Protein AF-A0A1T4PCQ1-F1 (afdb_monomer_lite)

Secondary structure (DSSP, 8-state):
----EEEEEEETTEEEEEESS---HHHHHHHS-TT------------SBPPHHHHHHHHHHHHHHHHHH-S-HHHHHHHHHHHHHHHHS----TTT-BHHHHHHHHHHHHHHHHHTT---------HHHHHHHHHHHHHTTB-TTT--BS-EEEEE-----SSTTPPP--TT-EEEEE-HHHHHHHHHH-HHHHHHHHT---B---HHHHHHTTSS-HHHHHHHHTT-

Foldseek 3Di:
DDWDFDFDDDDPPDTDTDTPDDDDVVVVCVVDPPPDDDDDDDDDDQPAAADPLLVVLLLLLLVLVCVQVVHDSVVSVVVLQVVCCVVPVDGDDNVPDHNVSSLVSSLSSLVVCLVVVRDHDPDPQDPSNQVSNQLSCLVQLAASQPRDHPWDKDKDDPFPDDDPPALTDCQPIFIGTHHPVVSVVCVVVPVVRSCVVRVHDTHHDHPVSCCVSVVDHPVNVVVVVVVD

InterPro domains:
  IPR041242 Putative HNHc nuclease [PF16784] (33-208)

Sequence (228 aa):
MKVIGKLKSISGDELKIQLDEEINLNFIKLIGEHGDDIEVEVRVKDPRAITYSQVKLGYALLMDISLFTGYDKEEIKRLMKFMYLKDTAEEFAFSKASKVEGTRFLNYLIDFCFSFDVPMKKHNILPENMNRQLFNCLKYRVCAVCGRKGADIHHQENLVGLNSRKIFDHRASKFIALCREHHNEFHYIGLKTAENKYKLKAISLDEHTLQRLHIMTKKQMEKIDRRF

Structure (mmCIF, N/CA/C/O backbone):
data_AF-A0A1T4PCQ1-F1
#
_entry.id   AF-A0A1T4PCQ1-F1
#
loop_
_atom_site.group_PDB
_atom_site.id
_atom_site.type_symbol
_atom_site.label_atom_id
_atom_site.label_alt_id
_atom_site.label_comp_id
_atom_site.label_asym_id
_atom_site.label_entity_id
_atom_site.label_seq_id
_atom_site.pdbx_PDB_ins_code
_atom_site.Cartn_x
_atom_site.Cartn_y
_atom_site.Cartn_z
_atom_site.occupancy
_atom_site.B_iso_or_equiv
_atom_site.auth_seq_id
_atom_site.auth_comp_id
_atom_site.auth_asym_id
_atom_site.auth_atom_id
_atom_site.pdbx_PDB_model_num
ATOM 1 N N . MET A 1 1 ? -25.794 -3.844 22.826 1.00 73.88 1 MET A N 1
ATOM 2 C CA . MET A 1 1 ? -25.174 -2.943 23.829 1.00 73.88 1 MET A CA 1
ATOM 3 C C . MET A 1 1 ? -23.744 -2.649 23.393 1.00 73.88 1 MET A C 1
ATOM 5 O O . MET A 1 1 ? -23.086 -3.574 22.942 1.00 73.88 1 MET A O 1
ATOM 9 N N . LYS A 1 2 ? -23.260 -1.403 23.492 1.00 80.38 2 LYS A N 1
ATOM 10 C CA . LYS A 1 2 ? -21.849 -1.074 23.226 1.00 80.38 2 LYS A CA 1
ATOM 11 C C . LYS A 1 2 ? -21.149 -0.802 24.549 1.00 80.38 2 LYS A C 1
ATOM 13 O O . LYS A 1 2 ? -21.524 0.139 25.235 1.00 80.38 2 LYS A O 1
ATOM 18 N N . VAL A 1 3 ? -20.135 -1.598 24.862 1.00 85.88 3 VAL A N 1
ATOM 19 C CA . VAL A 1 3 ? -19.273 -1.404 26.034 1.00 85.88 3 VAL A CA 1
ATOM 20 C C . VAL A 1 3 ? -17.874 -1.003 25.583 1.00 85.88 3 VAL A C 1
ATOM 22 O O . VAL A 1 3 ? -17.419 -1.390 24.504 1.00 85.88 3 VAL A O 1
ATOM 25 N N . ILE A 1 4 ? -17.206 -0.175 26.379 1.00 88.12 4 ILE A N 1
ATOM 26 C CA . ILE A 1 4 ? -15.833 0.274 26.136 1.00 88.12 4 ILE A CA 1
ATOM 27 C C . ILE A 1 4 ? -15.013 -0.091 27.371 1.00 88.12 4 ILE A C 1
ATOM 29 O O . ILE A 1 4 ? -15.527 -0.102 28.488 1.00 88.12 4 ILE A O 1
ATOM 33 N N . GLY A 1 5 ? -13.754 -0.458 27.160 1.00 91.19 5 GLY A N 1
ATOM 34 C CA . GLY A 1 5 ? -12.844 -0.806 28.234 1.00 91.19 5 GLY A CA 1
ATOM 35 C C . GLY A 1 5 ? -11.398 -0.855 27.771 1.00 91.19 5 GLY A C 1
ATOM 36 O O . GLY A 1 5 ? -11.084 -0.728 26.583 1.00 91.19 5 GLY A O 1
ATOM 37 N N . LYS A 1 6 ? -10.506 -1.070 28.733 1.00 91.81 6 LYS A N 1
ATOM 38 C CA . LYS A 1 6 ? -9.067 -1.219 28.531 1.00 91.81 6 LYS A CA 1
ATOM 39 C C . LYS A 1 6 ? -8.677 -2.687 28.609 1.00 91.81 6 LYS A C 1
ATOM 41 O O . LYS A 1 6 ? -8.968 -3.365 29.594 1.00 91.81 6 LYS A O 1
ATOM 46 N N . LEU A 1 7 ? -7.953 -3.155 27.599 1.00 91.94 7 LEU A N 1
ATOM 47 C CA . LEU A 1 7 ? -7.322 -4.469 27.624 1.00 91.94 7 LEU A CA 1
ATOM 48 C C . LEU A 1 7 ? -6.267 -4.520 28.741 1.00 91.94 7 LEU A C 1
ATOM 50 O O . LEU A 1 7 ? -5.415 -3.635 28.827 1.00 91.94 7 LEU A O 1
ATOM 54 N N . LYS A 1 8 ? -6.336 -5.536 29.605 1.00 94.62 8 LYS A N 1
ATOM 55 C CA . LYS A 1 8 ? -5.411 -5.730 30.733 1.00 94.62 8 LYS A CA 1
ATOM 56 C C . LYS A 1 8 ? -4.390 -6.818 30.480 1.00 94.62 8 LYS A C 1
ATOM 58 O O . LYS A 1 8 ? -3.223 -6.633 30.805 1.00 94.62 8 LYS A O 1
ATOM 63 N N . SER A 1 9 ? -4.829 -7.929 29.908 1.00 93.12 9 SER A N 1
ATOM 64 C CA . SER A 1 9 ? -3.961 -9.048 29.571 1.00 93.12 9 SER A CA 1
ATOM 65 C C . SER A 1 9 ? -4.557 -9.855 28.427 1.00 93.12 9 SER A C 1
ATOM 67 O O . SER A 1 9 ? -5.776 -9.887 28.245 1.00 93.12 9 SER A O 1
ATOM 69 N N . ILE A 1 10 ? -3.666 -10.508 27.688 1.00 93.50 10 ILE A N 1
ATOM 70 C CA . ILE A 1 10 ? -3.977 -11.546 26.708 1.00 93.50 10 ILE A CA 1
ATOM 71 C C . ILE A 1 10 ? -3.252 -12.802 27.189 1.00 93.50 10 ILE A C 1
ATOM 73 O O . ILE A 1 10 ? -2.056 -12.725 27.481 1.00 93.50 10 ILE A O 1
ATOM 77 N N . SER A 1 11 ? -3.958 -13.922 27.295 1.00 92.94 11 SER A N 1
ATOM 78 C CA . SER A 1 11 ? -3.379 -15.218 27.657 1.00 92.94 11 SER A CA 1
ATOM 79 C C . SER A 1 11 ? -3.942 -16.282 26.727 1.00 92.94 11 SER A C 1
ATOM 81 O O . SER A 1 11 ? -5.081 -16.697 26.893 1.00 92.94 11 SER A O 1
ATOM 83 N N . GLY A 1 12 ? -3.162 -16.693 25.725 1.00 91.50 12 GLY A N 1
ATOM 84 C CA . GLY A 1 12 ? -3.655 -17.599 24.686 1.00 91.50 12 GLY A CA 1
ATOM 85 C C . GLY A 1 12 ? -4.814 -16.975 23.904 1.00 91.50 12 GLY A C 1
ATOM 86 O O . GLY A 1 12 ? -4.643 -15.933 23.270 1.00 91.50 12 GLY A O 1
ATOM 87 N N . ASP A 1 13 ? -5.969 -17.624 23.963 1.00 90.12 13 ASP A N 1
ATOM 88 C CA . ASP A 1 13 ? -7.251 -17.233 23.374 1.00 90.12 13 ASP A CA 1
ATOM 89 C C . ASP A 1 13 ? -8.149 -16.413 24.323 1.00 90.12 13 ASP A C 1
ATOM 91 O O . ASP A 1 13 ? -9.215 -15.952 23.919 1.00 90.12 13 ASP A O 1
ATOM 95 N N . GLU A 1 14 ? -7.701 -16.139 25.552 1.00 91.06 14 GLU A N 1
ATOM 96 C CA . GLU A 1 14 ? -8.457 -15.358 26.531 1.00 91.06 14 GLU A CA 1
ATOM 97 C C . GLU A 1 14 ? -8.048 -13.874 26.563 1.00 91.06 14 GLU A C 1
ATOM 99 O O . GLU A 1 14 ? -6.866 -13.508 26.650 1.00 91.06 14 GLU A O 1
ATOM 104 N N . LEU A 1 15 ? -9.054 -12.990 26.573 1.00 90.88 15 LEU A N 1
ATOM 105 C CA . LEU A 1 15 ? -8.904 -11.539 26.716 1.00 90.88 15 LEU A CA 1
ATOM 106 C C . LEU A 1 15 ? -9.487 -11.067 28.051 1.00 90.88 15 LEU A C 1
ATOM 108 O O . LEU A 1 15 ? -10.679 -11.223 28.306 1.00 90.88 15 LEU A O 1
ATOM 112 N N . LYS A 1 16 ? -8.682 -10.383 28.874 1.00 92.81 16 LYS A N 1
ATOM 113 C CA . LYS A 1 16 ? -9.178 -9.707 30.084 1.00 92.81 16 LYS A CA 1
ATOM 114 C C . LYS A 1 16 ? -9.358 -8.216 29.820 1.00 92.81 16 LYS A C 1
ATOM 116 O O . LYS A 1 16 ? -8.374 -7.485 29.684 1.00 92.81 16 LYS A O 1
ATOM 121 N N . ILE A 1 17 ? -10.605 -7.752 29.776 1.00 92.75 17 ILE A N 1
ATOM 122 C CA . ILE A 1 17 ? -10.958 -6.346 29.533 1.00 92.75 17 ILE A CA 1
ATOM 123 C C . ILE A 1 17 ? -11.504 -5.741 30.827 1.00 92.75 17 ILE A C 1
ATOM 125 O O . ILE A 1 17 ? -12.464 -6.246 31.399 1.00 92.75 17 ILE A O 1
ATOM 129 N N . GLN A 1 18 ? -10.900 -4.645 31.290 1.00 92.75 18 GLN A N 1
ATOM 130 C CA . GLN A 1 18 ? -11.499 -3.814 32.333 1.00 92.75 18 GLN A CA 1
ATOM 131 C C . GLN A 1 18 ? -12.416 -2.799 31.663 1.00 92.75 18 GLN A C 1
ATOM 133 O O . GLN A 1 18 ? -11.929 -1.924 30.949 1.00 92.75 18 GLN A O 1
ATOM 138 N N . LEU A 1 19 ? -13.718 -2.930 31.882 1.00 91.44 19 LEU A N 1
ATOM 139 C CA . LEU A 1 19 ? -14.713 -2.014 31.337 1.00 91.44 19 LEU A CA 1
ATOM 140 C C . LEU A 1 19 ? -14.621 -0.645 32.012 1.00 91.44 19 LEU A C 1
ATOM 142 O O . LEU A 1 19 ? -14.246 -0.551 33.182 1.00 91.44 19 LEU A O 1
ATOM 146 N N . ASP A 1 20 ? -14.942 0.399 31.253 1.00 89.19 20 ASP A N 1
ATOM 147 C CA . ASP A 1 20 ? -14.978 1.774 31.755 1.00 89.19 20 ASP A CA 1
ATOM 148 C C . ASP A 1 20 ? -16.196 2.000 32.675 1.00 89.19 20 ASP A C 1
ATOM 150 O O . ASP A 1 20 ? -16.146 2.847 33.563 1.00 89.19 20 ASP A O 1
ATOM 154 N N . GLU A 1 21 ? -17.259 1.207 32.492 1.00 87.25 21 GLU A N 1
ATOM 155 C CA . GLU A 1 21 ? -18.501 1.227 33.271 1.00 87.25 21 GLU A CA 1
ATOM 156 C C . GLU A 1 21 ? -18.959 -0.208 33.592 1.00 87.25 21 GLU A C 1
ATOM 158 O O . GLU A 1 21 ? -18.655 -1.150 32.852 1.00 87.25 21 GLU A O 1
ATOM 163 N N . GLU A 1 22 ? -19.694 -0.387 34.693 1.00 83.19 22 GLU A N 1
ATOM 164 C CA . GLU A 1 22 ? -20.282 -1.683 35.051 1.00 83.19 22 GLU A CA 1
ATOM 165 C C . GLU A 1 22 ? -21.376 -2.095 34.055 1.00 83.19 22 GLU A C 1
ATOM 167 O O . GLU A 1 22 ? -22.207 -1.287 33.636 1.00 83.19 22 GLU A O 1
ATOM 172 N N . ILE A 1 23 ? -21.406 -3.379 33.680 1.00 78.31 23 ILE A N 1
ATOM 173 C CA . ILE A 1 23 ? -22.455 -3.900 32.798 1.00 78.31 23 ILE A CA 1
ATOM 174 C C . ILE A 1 23 ? -23.757 -4.071 33.575 1.00 78.31 23 ILE A C 1
ATOM 176 O O . ILE A 1 23 ? -23.795 -4.694 34.635 1.00 78.31 23 ILE A O 1
ATOM 180 N N . ASN A 1 24 ? -24.859 -3.633 32.969 1.00 76.62 24 ASN A N 1
ATOM 181 C CA . ASN A 1 24 ? -26.190 -3.992 33.432 1.00 76.62 24 ASN A CA 1
ATOM 182 C C . ASN A 1 24 ? -26.469 -5.491 33.202 1.00 76.62 24 ASN A C 1
ATOM 184 O O . ASN A 1 24 ? -26.842 -5.919 32.107 1.00 76.62 24 ASN A O 1
ATOM 188 N N . LEU A 1 25 ? -26.327 -6.284 34.265 1.00 72.12 25 LEU A N 1
ATOM 189 C CA . LEU A 1 25 ? -26.541 -7.735 34.261 1.00 72.12 25 LEU A CA 1
ATOM 190 C C . LEU A 1 25 ? -27.975 -8.144 33.891 1.00 72.12 25 LEU A C 1
ATOM 192 O O . LEU A 1 25 ? -28.175 -9.251 33.395 1.00 72.12 25 LEU A O 1
ATOM 196 N N . ASN A 1 26 ? -28.968 -7.271 34.085 1.00 73.19 26 ASN A N 1
ATOM 197 C CA . ASN A 1 26 ? -30.348 -7.574 33.702 1.00 73.19 26 ASN A CA 1
ATOM 198 C C . ASN A 1 26 ? -30.504 -7.650 32.182 1.00 73.19 26 ASN A C 1
ATOM 200 O O . ASN A 1 26 ? -31.307 -8.442 31.705 1.00 73.19 26 ASN A O 1
ATOM 204 N N . PHE A 1 27 ? -29.718 -6.875 31.424 1.00 70.00 27 PHE A N 1
ATOM 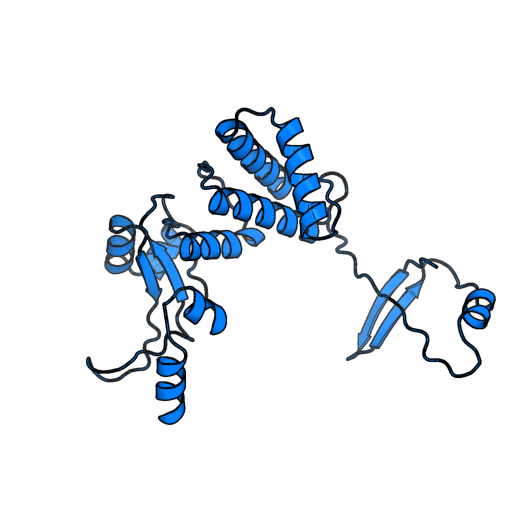205 C CA . PHE A 1 27 ? -29.729 -6.954 29.965 1.00 70.00 27 PHE A CA 1
ATOM 206 C C . PHE A 1 27 ? -29.141 -8.282 29.487 1.00 70.00 27 PHE A C 1
ATOM 208 O O . PHE A 1 27 ? -29.748 -8.920 28.645 1.00 70.00 27 PHE A O 1
ATOM 215 N N . ILE A 1 28 ? -28.028 -8.742 30.073 1.00 71.19 28 ILE A N 1
ATOM 216 C CA . ILE A 1 28 ? -27.406 -10.036 29.735 1.00 71.19 28 ILE A CA 1
ATOM 217 C C . ILE A 1 28 ? -28.381 -11.200 29.968 1.00 71.19 28 ILE A C 1
ATOM 219 O O . ILE A 1 28 ? -28.542 -12.040 29.091 1.00 71.19 28 ILE A O 1
ATOM 223 N N . LYS A 1 29 ? -29.094 -11.202 31.102 1.00 70.31 29 LYS A N 1
ATOM 224 C CA . LYS A 1 29 ? -30.124 -12.210 31.423 1.00 70.31 29 LYS A CA 1
ATOM 225 C C . LYS A 1 29 ? -31.346 -12.185 30.492 1.00 70.31 29 LYS A C 1
ATOM 227 O O . LYS A 1 29 ? -32.147 -13.106 30.527 1.00 70.31 29 LYS A O 1
ATOM 232 N N . LEU A 1 30 ? -31.524 -11.109 29.726 1.00 70.12 30 LEU A N 1
ATOM 233 C CA . LEU A 1 30 ? -32.617 -10.928 28.765 1.00 70.12 30 LEU A CA 1
ATOM 234 C C . LEU A 1 30 ? -32.263 -11.462 27.367 1.00 70.12 30 LEU A C 1
ATOM 236 O O . LEU A 1 30 ? -33.173 -11.750 26.598 1.00 70.12 30 LEU A O 1
ATOM 240 N N . ILE A 1 31 ? -30.970 -11.550 27.026 1.00 71.69 31 ILE A N 1
ATOM 241 C CA . ILE A 1 31 ? -30.484 -11.972 25.694 1.00 71.69 31 ILE A CA 1
ATOM 242 C C . ILE A 1 31 ? -30.111 -13.457 25.628 1.00 71.69 31 ILE A C 1
ATOM 244 O O . ILE A 1 31 ? -29.925 -13.963 24.527 1.00 71.69 31 ILE A O 1
ATOM 248 N N . GLY A 1 32 ? -29.996 -14.137 26.769 1.00 63.47 32 GLY A N 1
ATOM 249 C CA . GLY A 1 32 ? -29.738 -15.573 26.841 1.00 63.47 32 GLY A CA 1
ATOM 250 C C . GLY A 1 32 ? -30.386 -16.172 28.083 1.00 63.47 32 GLY A C 1
ATOM 251 O O . GLY A 1 32 ? -30.405 -15.537 29.144 1.00 63.47 32 GLY A O 1
ATOM 252 N N . GLU A 1 33 ? -30.932 -17.379 27.950 1.00 56.41 33 GLU A N 1
ATOM 253 C CA . GLU A 1 33 ? -31.347 -18.166 29.108 1.00 56.41 33 GLU A CA 1
ATOM 254 C C . GLU A 1 33 ? -30.108 -18.767 29.794 1.00 56.41 33 GLU A C 1
ATOM 256 O O . GLU A 1 33 ? -28.991 -18.744 29.272 1.00 56.41 33 GLU A O 1
ATOM 261 N N . HIS A 1 34 ? -30.274 -19.264 31.023 1.00 52.31 34 HIS A N 1
ATOM 262 C CA . HIS A 1 34 ? -29.193 -19.910 31.769 1.00 52.31 34 HIS A CA 1
ATOM 263 C C . HIS A 1 34 ? -28.571 -21.065 30.957 1.00 52.31 34 HIS A C 1
ATOM 265 O O . HIS A 1 34 ? -29.118 -22.163 30.944 1.00 52.31 34 HIS A O 1
ATOM 271 N N . GLY A 1 35 ? -27.405 -20.830 30.345 1.00 53.19 35 GLY A N 1
ATOM 272 C CA . GLY A 1 35 ? -26.641 -21.848 29.616 1.00 53.19 35 GLY A CA 1
ATOM 273 C C . GLY A 1 35 ? -26.303 -21.514 28.162 1.00 53.19 35 GLY A C 1
ATOM 274 O O . GLY A 1 35 ? -25.550 -22.275 27.564 1.00 53.19 35 GLY A O 1
ATOM 275 N N . ASP A 1 36 ? -26.802 -20.403 27.611 1.00 65.06 36 ASP A N 1
ATOM 276 C CA . ASP A 1 36 ? -26.455 -19.989 26.247 1.00 65.06 36 ASP A CA 1
ATOM 277 C C . ASP A 1 36 ? -25.064 -19.334 26.183 1.00 65.06 36 ASP A C 1
ATOM 279 O O . ASP A 1 36 ? -24.733 -18.445 26.977 1.00 65.06 36 ASP A O 1
ATOM 283 N N . ASP A 1 37 ? -24.263 -19.739 25.195 1.00 69.94 37 ASP A N 1
ATOM 284 C CA . ASP A 1 37 ? -23.002 -19.079 24.859 1.00 69.94 37 ASP A CA 1
ATOM 285 C C . ASP A 1 37 ? -23.297 -17.705 24.237 1.00 69.94 37 ASP A C 1
ATOM 287 O O . ASP A 1 37 ? -23.667 -17.582 23.068 1.00 69.94 37 ASP A O 1
ATOM 291 N N . ILE A 1 38 ? -23.152 -16.640 25.030 1.00 76.19 38 ILE A N 1
ATOM 292 C CA . ILE A 1 38 ? -23.350 -15.268 24.552 1.00 76.19 38 ILE A CA 1
ATOM 293 C C . ILE A 1 38 ? -22.147 -14.854 23.705 1.00 76.19 38 ILE A C 1
ATOM 295 O O . ILE A 1 38 ? -21.065 -14.567 24.224 1.00 76.19 38 ILE A O 1
ATOM 299 N N . GLU A 1 39 ? -22.357 -14.752 22.396 1.00 78.38 39 GLU A N 1
ATOM 300 C CA . GLU A 1 39 ? -21.355 -14.206 21.487 1.00 78.38 39 GLU A CA 1
ATOM 301 C C . GLU A 1 39 ? -21.157 -12.700 21.714 1.00 78.38 39 GLU A C 1
ATOM 303 O O . GLU A 1 39 ? -22.106 -11.913 21.802 1.00 78.38 39 GLU A O 1
ATOM 308 N N . VAL A 1 40 ? -19.893 -12.278 21.779 1.00 82.44 40 VAL A N 1
ATOM 309 C CA . VAL A 1 40 ? -19.507 -10.869 21.902 1.00 82.44 40 VAL A CA 1
ATOM 310 C C . VAL A 1 40 ? -18.538 -10.475 20.795 1.00 82.44 40 VAL A C 1
ATOM 312 O O . VAL A 1 40 ? -17.553 -11.159 20.526 1.00 82.44 40 VAL A O 1
ATOM 315 N N . GLU A 1 41 ? -18.776 -9.319 20.178 1.00 83.81 41 GLU A N 1
ATOM 316 C CA . GLU A 1 41 ? -17.832 -8.726 19.233 1.00 83.81 41 GLU A CA 1
ATOM 317 C C . GLU A 1 41 ? -16.841 -7.820 19.980 1.00 83.81 41 GLU A C 1
ATOM 319 O O . GLU A 1 41 ? -17.221 -6.816 20.591 1.00 83.81 41 GLU A O 1
ATOM 324 N N . VAL A 1 42 ? -15.547 -8.143 19.905 1.00 87.00 42 VAL A N 1
ATOM 325 C CA . VAL A 1 42 ? -14.476 -7.320 20.482 1.00 87.00 42 VAL A CA 1
ATOM 326 C C . VAL A 1 42 ? -13.746 -6.562 19.377 1.00 87.00 42 VAL A C 1
ATOM 328 O O . VAL A 1 42 ? -12.974 -7.132 18.608 1.00 87.00 42 VAL A O 1
ATOM 331 N N . ARG A 1 43 ? -13.918 -5.236 19.339 1.00 85.75 43 ARG A N 1
ATOM 332 C CA . ARG A 1 43 ? -13.168 -4.359 18.427 1.00 85.75 43 ARG A CA 1
ATOM 333 C C . ARG A 1 43 ? -11.971 -3.718 19.126 1.00 85.75 43 ARG A C 1
ATOM 335 O O . ARG A 1 43 ? -12.123 -2.780 19.911 1.00 85.75 43 ARG A O 1
ATOM 342 N N . VAL A 1 44 ? -10.766 -4.164 18.775 1.00 86.06 44 VAL A N 1
ATOM 343 C CA . VAL A 1 44 ? -9.510 -3.544 19.228 1.00 86.06 44 VAL A CA 1
ATOM 344 C C . VAL A 1 44 ? -9.267 -2.247 18.456 1.00 86.06 44 VAL A C 1
ATOM 346 O O . VAL A 1 44 ? -9.215 -2.238 17.226 1.00 86.06 44 VAL A O 1
ATOM 349 N N . LYS A 1 45 ? -9.117 -1.132 19.176 1.00 85.06 45 LYS A N 1
ATOM 350 C CA . LYS A 1 45 ? -8.827 0.182 18.586 1.00 85.06 45 LYS A CA 1
ATOM 351 C C . LYS A 1 45 ? -7.327 0.457 18.613 1.00 85.06 45 LYS A C 1
ATOM 353 O O . LYS A 1 45 ? -6.699 0.282 19.653 1.00 85.06 45 LYS A O 1
ATOM 358 N N . ASP A 1 46 ? -6.768 0.942 17.504 1.00 89.38 46 ASP A N 1
ATOM 359 C CA . ASP A 1 46 ? -5.416 1.514 17.499 1.00 89.38 46 ASP A CA 1
ATOM 360 C C . ASP A 1 46 ? -5.465 2.896 18.177 1.00 89.38 46 ASP A C 1
ATOM 362 O O . ASP A 1 46 ? -6.122 3.800 17.655 1.00 89.38 46 ASP A O 1
ATOM 366 N N . PRO A 1 47 ? -4.804 3.087 19.335 1.00 89.00 47 PRO A N 1
ATOM 367 C CA . PRO A 1 47 ? -4.867 4.347 20.073 1.00 89.00 47 PRO A CA 1
ATOM 368 C C . PRO A 1 47 ? -4.051 5.467 19.414 1.00 89.00 47 PRO A C 1
ATOM 370 O O . PRO A 1 47 ? -4.137 6.621 19.829 1.00 89.00 47 PRO A O 1
ATOM 373 N N . ARG A 1 48 ? -3.215 5.151 18.420 1.00 94.31 48 ARG A N 1
ATOM 374 C CA . ARG A 1 48 ? -2.357 6.138 17.764 1.00 94.31 48 ARG A CA 1
ATOM 375 C C . ARG A 1 48 ? -3.172 6.886 16.724 1.00 94.31 48 ARG A C 1
ATOM 377 O O . ARG A 1 48 ? -3.678 6.273 15.788 1.00 94.31 48 ARG A O 1
ATOM 384 N N . ALA A 1 49 ? -3.239 8.206 16.849 1.00 96.06 49 ALA A N 1
ATOM 385 C CA . ALA A 1 49 ? -3.821 9.053 15.818 1.00 96.06 49 ALA A CA 1
ATOM 386 C C . ALA A 1 49 ? -3.036 8.942 14.503 1.00 96.06 49 ALA A C 1
ATOM 388 O O . ALA A 1 49 ? -1.828 8.674 14.488 1.00 96.06 49 ALA A O 1
ATOM 389 N N . ILE A 1 50 ? -3.730 9.173 13.393 1.00 97.19 50 ILE A N 1
ATOM 390 C CA . ILE A 1 50 ? -3.101 9.338 12.088 1.00 97.19 50 ILE A CA 1
ATOM 391 C C . ILE A 1 50 ? -2.012 10.418 12.14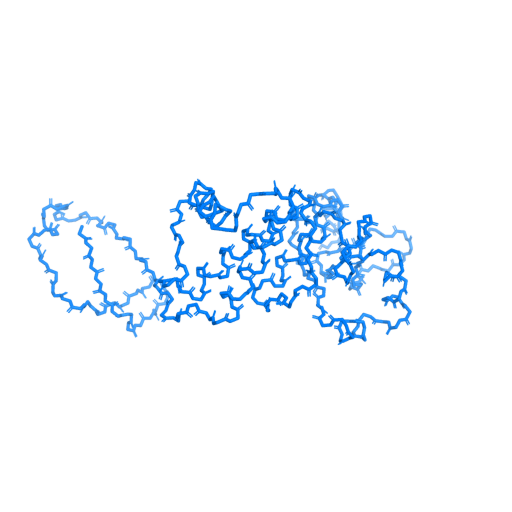4 1.00 97.19 50 ILE A C 1
ATOM 393 O O . ILE A 1 50 ? -2.154 11.467 12.773 1.00 97.19 50 ILE A O 1
ATOM 397 N N . THR A 1 51 ? -0.891 10.151 11.483 1.00 97.25 51 THR A N 1
ATOM 398 C CA . THR A 1 51 ? 0.264 11.053 11.510 1.00 97.25 51 THR A CA 1
ATOM 399 C C . THR A 1 51 ? 0.137 12.171 10.474 1.00 97.25 51 THR A C 1
ATOM 401 O O . THR A 1 51 ? -0.491 12.003 9.426 1.00 97.25 51 THR A O 1
ATOM 404 N N . TYR A 1 52 ? 0.822 13.296 10.705 1.00 97.19 52 TYR A N 1
ATOM 405 C CA . TYR A 1 52 ? 0.901 14.386 9.725 1.00 97.19 52 TYR A CA 1
ATOM 406 C C . TYR A 1 52 ? 1.411 13.910 8.353 1.00 97.19 52 TYR A C 1
ATOM 408 O O . TYR A 1 52 ? 0.866 14.300 7.323 1.00 97.19 52 TYR A O 1
ATOM 416 N N . SER A 1 53 ? 2.405 13.017 8.319 1.00 97.81 53 SER A N 1
ATOM 417 C CA . SER A 1 53 ? 2.937 12.472 7.064 1.00 97.81 53 SER A CA 1
ATOM 418 C C . SER A 1 53 ? 1.909 11.627 6.304 1.00 97.81 53 SER A C 1
ATOM 420 O O . SER A 1 53 ? 1.865 11.699 5.078 1.00 97.81 53 SER A O 1
ATOM 422 N N . GLN A 1 54 ? 1.045 10.882 7.005 1.00 98.12 54 GLN A N 1
ATOM 423 C CA . GLN A 1 54 ? -0.067 10.154 6.377 1.00 98.12 54 GLN A CA 1
ATOM 424 C C . GLN A 1 54 ? -1.103 11.112 5.789 1.00 98.12 54 GLN A C 1
ATOM 426 O O . GLN A 1 54 ? -1.518 10.940 4.646 1.00 98.12 54 GLN A O 1
ATOM 431 N N . VAL A 1 55 ? -1.478 12.156 6.533 1.00 97.75 55 VAL A N 1
ATOM 432 C CA . VAL A 1 55 ? -2.397 13.192 6.037 1.00 97.75 55 VAL A CA 1
ATOM 433 C C . VAL A 1 55 ? -1.814 13.875 4.796 1.00 97.75 55 VAL A C 1
ATOM 435 O O . VAL A 1 55 ? -2.500 14.003 3.782 1.00 97.75 55 VAL A O 1
ATOM 438 N N . LYS A 1 56 ? -0.532 14.259 4.843 1.00 97.69 56 LYS A N 1
ATOM 439 C CA . LYS A 1 56 ? 0.178 14.892 3.726 1.00 97.69 56 LYS A CA 1
ATOM 440 C C . LYS A 1 56 ? 0.204 13.999 2.484 1.00 97.69 56 LYS A C 1
ATOM 442 O O . LYS A 1 56 ? -0.112 14.485 1.402 1.00 97.69 56 LYS A O 1
ATOM 447 N N . LEU A 1 57 ? 0.540 12.714 2.633 1.00 98.06 57 LEU A N 1
ATOM 448 C CA . LEU A 1 57 ? 0.524 11.761 1.519 1.00 98.06 57 LEU A CA 1
ATOM 449 C C . LEU A 1 57 ? -0.893 11.583 0.956 1.00 98.06 57 LEU A C 1
ATOM 451 O O . LEU A 1 57 ? -1.069 11.594 -0.257 1.00 98.06 57 LEU A O 1
ATOM 455 N N . GLY A 1 58 ? -1.908 11.497 1.818 1.00 98.00 58 GLY A N 1
ATOM 456 C CA . GLY A 1 58 ? -3.303 11.371 1.393 1.00 98.00 58 GLY A CA 1
ATOM 457 C C . GLY A 1 58 ? -3.752 12.541 0.526 1.00 98.00 58 GLY A C 1
ATOM 458 O O . GLY A 1 58 ? -4.268 12.331 -0.566 1.00 98.00 58 GLY A O 1
ATOM 459 N N . TYR A 1 59 ? -3.489 13.778 0.954 1.00 97.75 59 TYR A N 1
ATOM 460 C CA . TYR A 1 59 ? -3.802 14.955 0.138 1.00 97.75 59 TYR A CA 1
ATOM 461 C C . TYR A 1 59 ? -2.989 15.032 -1.158 1.00 97.75 59 TYR A C 1
ATOM 463 O O . TYR A 1 59 ? -3.504 15.538 -2.152 1.00 97.75 59 TYR A O 1
ATOM 471 N N . ALA A 1 60 ? -1.751 14.536 -1.167 1.00 97.94 60 ALA A N 1
ATOM 472 C CA . ALA A 1 60 ? -0.933 14.490 -2.374 1.00 97.94 60 ALA A CA 1
ATOM 473 C C . ALA A 1 60 ? -1.504 13.509 -3.416 1.00 97.94 60 ALA A C 1
ATOM 475 O O . ALA A 1 60 ? -1.629 13.871 -4.582 1.00 97.94 60 ALA A O 1
ATOM 476 N N . LEU A 1 61 ? -1.939 12.319 -2.989 1.00 98.25 61 LEU A N 1
ATOM 477 C CA . LEU A 1 61 ? -2.597 11.338 -3.860 1.00 98.25 61 LEU A CA 1
ATOM 478 C C . LEU A 1 61 ? -3.953 11.844 -4.371 1.00 98.25 61 LEU A C 1
ATOM 480 O O . LEU A 1 61 ? -4.252 11.726 -5.554 1.00 98.25 61 LEU A O 1
ATOM 484 N N . LEU A 1 62 ? -4.755 12.471 -3.503 1.00 98.38 62 LEU A N 1
ATOM 485 C CA . LEU A 1 62 ? -6.023 13.091 -3.907 1.00 98.38 62 LEU A CA 1
ATOM 486 C C . LEU A 1 62 ? -5.814 14.212 -4.936 1.00 98.38 62 LEU A C 1
ATOM 488 O O . LEU A 1 62 ? -6.635 14.373 -5.833 1.00 98.38 62 LEU A O 1
ATOM 492 N N . MET A 1 63 ? -4.718 14.971 -4.826 1.00 98.00 63 MET A N 1
ATOM 493 C CA . MET A 1 63 ? -4.354 15.982 -5.820 1.00 98.00 63 MET A CA 1
ATOM 494 C C . MET A 1 63 ? -3.978 15.349 -7.164 1.00 98.00 63 MET A C 1
ATOM 496 O O . MET A 1 63 ? -4.410 15.851 -8.193 1.00 98.00 63 MET A O 1
ATOM 500 N N . ASP A 1 64 ? -3.220 14.251 -7.181 1.00 97.94 64 ASP A N 1
ATOM 501 C CA . ASP A 1 64 ? -2.898 13.561 -8.439 1.00 97.94 64 ASP A CA 1
ATOM 502 C C . ASP A 1 64 ? -4.166 13.036 -9.133 1.00 97.94 64 ASP A C 1
ATOM 504 O O . ASP A 1 64 ? -4.338 13.231 -10.336 1.00 97.94 64 ASP A O 1
ATOM 508 N N . ILE A 1 65 ? -5.103 12.458 -8.371 1.00 98.44 65 ILE A N 1
ATOM 509 C CA . ILE A 1 65 ? -6.404 12.008 -8.894 1.00 98.44 65 ILE A CA 1
ATOM 510 C C . ILE A 1 65 ? -7.234 13.199 -9.402 1.00 98.44 65 ILE A C 1
ATOM 512 O O . ILE A 1 65 ? -7.836 13.122 -10.472 1.00 98.44 65 ILE A O 1
ATOM 516 N N . SER A 1 66 ? -7.256 14.315 -8.670 1.00 98.38 66 SER A N 1
ATOM 517 C CA . SER A 1 66 ? -7.935 15.551 -9.090 1.00 98.38 66 SER A CA 1
ATOM 518 C C . SER A 1 66 ? -7.370 16.092 -10.403 1.00 98.38 66 SER A C 1
ATOM 520 O O . SER A 1 66 ? -8.132 16.345 -11.330 1.00 98.38 66 SER A O 1
ATOM 522 N N . LEU A 1 67 ? -6.045 16.172 -10.543 1.00 97.94 67 LEU A N 1
ATOM 523 C CA . LEU A 1 67 ? -5.399 16.616 -11.781 1.00 97.94 67 LEU A CA 1
ATOM 524 C C . LEU A 1 67 ? -5.688 15.686 -12.963 1.00 97.94 67 LEU A C 1
ATOM 526 O O . LEU A 1 67 ? -5.844 16.157 -14.085 1.00 97.94 67 LEU A O 1
ATOM 530 N N . PHE A 1 68 ? -5.755 14.378 -12.719 1.00 97.62 68 PHE A N 1
ATOM 531 C CA . PHE A 1 68 ? -6.055 13.392 -13.754 1.00 97.62 68 PHE A CA 1
ATOM 532 C C . PHE A 1 68 ? -7.515 13.440 -14.218 1.00 97.62 68 PHE A C 1
ATOM 534 O O . PHE A 1 68 ? -7.791 13.314 -15.407 1.00 97.62 68 PHE A O 1
ATOM 541 N N . THR A 1 69 ? -8.449 13.612 -13.285 1.00 97.00 69 THR A N 1
ATOM 542 C CA . THR A 1 69 ? -9.891 13.552 -13.573 1.00 97.00 69 THR A CA 1
ATOM 543 C C . THR A 1 69 ? -10.505 14.904 -13.939 1.00 97.00 69 THR A C 1
ATOM 545 O O . THR A 1 69 ? -11.557 14.935 -14.569 1.00 97.00 69 THR A O 1
ATOM 548 N N . GLY A 1 70 ? -9.877 16.013 -13.541 1.00 97.06 70 GLY A N 1
ATOM 549 C CA . GLY A 1 70 ? -10.383 17.375 -13.726 1.00 97.06 70 GLY A CA 1
ATOM 550 C C . GLY A 1 70 ? -11.368 17.854 -12.650 1.00 97.06 70 GLY A C 1
ATOM 551 O O . GLY A 1 70 ? -11.712 19.034 -12.647 1.00 97.06 70 GLY A O 1
ATOM 552 N N . TYR A 1 71 ? -11.799 16.986 -11.728 1.00 97.38 71 TYR A N 1
ATOM 553 C CA . TYR A 1 71 ? -12.670 17.367 -10.609 1.00 97.38 71 TYR A CA 1
ATOM 554 C C . TYR A 1 71 ? -11.906 18.079 -9.501 1.00 97.38 71 TYR A C 1
ATOM 556 O O . TYR A 1 71 ? -10.694 17.891 -9.338 1.00 97.38 71 TYR A O 1
ATOM 564 N N . ASP A 1 72 ? -12.619 18.858 -8.687 1.00 97.00 72 ASP A N 1
ATOM 565 C CA . ASP A 1 72 ? -11.986 19.553 -7.579 1.00 97.00 72 ASP A CA 1
ATOM 566 C C . ASP A 1 72 ? -11.499 18.574 -6.493 1.00 97.00 72 ASP A C 1
ATOM 568 O O . ASP A 1 72 ? -11.988 17.455 -6.314 1.00 97.00 72 ASP A O 1
ATOM 572 N N . LYS A 1 73 ? -10.475 18.984 -5.745 1.00 95.56 73 LYS A N 1
ATOM 573 C CA . LYS A 1 73 ? -9.835 18.120 -4.747 1.00 95.56 73 LYS A CA 1
ATOM 574 C C . LYS A 1 73 ? -10.783 17.713 -3.609 1.00 95.56 73 LYS A C 1
ATOM 576 O O . LYS A 1 73 ? -10.653 16.607 -3.085 1.00 95.56 73 LYS A O 1
ATOM 581 N N . GLU A 1 74 ? -11.694 18.584 -3.178 1.00 96.31 74 GLU A N 1
ATOM 582 C CA . GLU A 1 74 ? -12.653 18.251 -2.120 1.00 96.31 74 GLU A CA 1
ATOM 583 C C . GLU A 1 74 ? -13.766 17.327 -2.643 1.00 96.31 74 GLU A C 1
ATOM 585 O O . GLU A 1 74 ? -14.185 16.425 -1.914 1.00 96.31 74 GLU A O 1
ATOM 590 N N . GLU A 1 75 ? -14.178 17.462 -3.906 1.00 97.69 75 GLU A N 1
ATOM 591 C CA . GLU A 1 75 ? -15.005 16.481 -4.617 1.00 97.69 75 GLU A CA 1
ATOM 592 C C . GLU A 1 75 ? -14.337 15.108 -4.658 1.00 97.69 75 GLU A C 1
ATOM 594 O O . GLU A 1 75 ? -14.921 14.135 -4.175 1.00 97.69 75 GLU A O 1
ATOM 599 N N . ILE A 1 76 ? -13.090 15.025 -5.133 1.00 98.31 76 ILE A N 1
ATOM 600 C CA . ILE A 1 76 ? -12.334 13.767 -5.180 1.00 98.31 76 ILE A CA 1
ATOM 601 C C . ILE A 1 76 ? -12.163 13.165 -3.789 1.00 98.31 76 ILE A C 1
ATOM 603 O O . ILE A 1 76 ? -12.332 11.964 -3.603 1.00 98.31 76 ILE A O 1
ATOM 607 N N . LYS A 1 77 ? -11.901 13.981 -2.771 1.00 98.06 77 LYS A N 1
ATOM 608 C CA . LYS A 1 77 ? -11.823 13.516 -1.382 1.00 98.06 77 LYS A CA 1
ATOM 609 C C . LYS A 1 77 ? -13.141 12.920 -0.890 1.00 98.06 77 LYS A C 1
ATOM 611 O O . LYS A 1 77 ? -13.108 11.889 -0.215 1.00 98.06 77 LYS A O 1
ATOM 616 N N . ARG A 1 78 ? -14.288 13.542 -1.192 1.00 97.75 78 ARG A N 1
ATOM 617 C CA . ARG A 1 78 ? -15.610 12.983 -0.858 1.00 97.75 78 ARG A CA 1
ATOM 618 C C . ARG A 1 78 ? -15.858 11.684 -1.620 1.00 97.75 78 ARG A C 1
ATOM 620 O O . ARG A 1 78 ? -16.250 10.700 -0.999 1.00 97.75 78 ARG A O 1
ATOM 627 N N . LEU A 1 79 ? -15.565 11.666 -2.919 1.00 98.00 79 LEU A N 1
ATOM 628 C CA . LEU A 1 79 ? -15.745 10.500 -3.777 1.00 98.00 79 LEU A CA 1
ATOM 629 C C . LEU A 1 79 ? -14.891 9.318 -3.311 1.00 98.00 79 LEU A C 1
ATOM 631 O O . LEU A 1 79 ? -15.425 8.240 -3.092 1.00 98.00 79 LEU A O 1
ATOM 635 N N . MET A 1 80 ? -13.594 9.516 -3.076 1.00 98.38 80 MET A N 1
ATOM 636 C CA . MET A 1 80 ? -12.694 8.447 -2.629 1.00 98.38 80 MET A CA 1
ATOM 637 C C . MET A 1 80 ? -13.081 7.893 -1.257 1.00 98.38 80 MET A C 1
ATOM 639 O O . MET A 1 80 ? -12.981 6.692 -1.032 1.00 98.38 80 MET A O 1
ATOM 643 N N . LYS A 1 81 ? -13.569 8.737 -0.340 1.00 98.06 81 LYS A N 1
ATOM 644 C CA . LYS A 1 81 ? -14.122 8.273 0.941 1.00 98.06 81 LYS A CA 1
ATOM 645 C C . LYS A 1 81 ? -15.399 7.458 0.763 1.00 98.06 81 LYS A C 1
ATOM 647 O O . LYS A 1 81 ? -15.567 6.452 1.442 1.00 98.06 81 LYS A O 1
ATOM 652 N N . PHE A 1 82 ? -16.288 7.894 -0.126 1.00 97.88 82 PHE A N 1
ATOM 653 C CA . PHE A 1 82 ? -17.514 7.167 -0.437 1.00 97.88 82 PHE A CA 1
ATOM 654 C C . PHE A 1 82 ? -17.212 5.813 -1.088 1.00 97.88 82 PHE A C 1
ATOM 656 O O . PHE A 1 82 ? -17.780 4.803 -0.686 1.00 97.88 82 PHE A O 1
ATOM 663 N N . MET A 1 83 ? -16.275 5.770 -2.038 1.00 98.12 83 MET A N 1
ATOM 664 C CA . MET A 1 83 ? -15.831 4.525 -2.665 1.00 98.12 83 MET A CA 1
ATOM 665 C C . MET A 1 83 ? -15.156 3.590 -1.655 1.00 98.12 83 MET A C 1
ATOM 667 O O . MET A 1 83 ? -15.494 2.413 -1.605 1.00 98.12 83 MET A O 1
ATOM 671 N N . TYR A 1 84 ? -14.294 4.119 -0.779 1.00 98.38 84 TYR A N 1
ATOM 672 C CA . TYR A 1 84 ? -13.698 3.343 0.311 1.00 98.38 84 TYR A CA 1
ATOM 673 C C . TYR A 1 84 ? -14.767 2.717 1.214 1.00 98.38 84 TYR A C 1
ATOM 675 O O . TYR A 1 84 ? -14.713 1.517 1.475 1.00 98.38 84 TYR A O 1
ATOM 683 N N . LEU A 1 85 ? -15.770 3.497 1.632 1.00 97.81 85 LEU A N 1
ATOM 684 C CA . LEU A 1 85 ? -16.891 2.996 2.428 1.00 97.81 85 LEU A CA 1
ATOM 685 C C . LEU A 1 85 ? -17.665 1.902 1.688 1.00 97.81 85 LEU A C 1
ATOM 687 O O . LEU A 1 85 ? -17.961 0.865 2.272 1.00 97.81 85 LEU A O 1
ATOM 691 N N . LYS A 1 86 ? -17.971 2.110 0.404 1.00 98.06 86 LYS A N 1
ATOM 692 C CA . LYS A 1 86 ? -18.697 1.134 -0.416 1.00 98.06 86 LYS A CA 1
ATOM 693 C C . LYS A 1 86 ? -17.944 -0.194 -0.535 1.00 98.06 86 LYS A C 1
ATOM 695 O O . LYS A 1 86 ? -18.566 -1.247 -0.444 1.00 98.06 86 LYS A O 1
ATOM 700 N N . ASP A 1 87 ? -16.631 -0.141 -0.734 1.00 97.38 87 ASP A N 1
ATOM 701 C CA . ASP A 1 87 ? -15.827 -1.328 -1.032 1.00 97.38 87 ASP A CA 1
ATOM 702 C C . ASP A 1 87 ? -15.387 -2.088 0.227 1.00 97.38 87 ASP A C 1
ATOM 704 O O . ASP A 1 87 ? -15.111 -3.284 0.158 1.00 97.38 87 ASP A O 1
ATOM 708 N N . THR A 1 88 ? -15.294 -1.408 1.374 1.00 96.00 88 THR A N 1
ATOM 709 C CA . THR A 1 88 ? -14.733 -1.982 2.612 1.00 96.00 88 THR A CA 1
ATOM 710 C C . THR A 1 88 ? -15.718 -2.047 3.775 1.00 96.00 88 THR A C 1
ATOM 712 O O . THR A 1 88 ? -15.410 -2.675 4.783 1.00 96.00 88 THR A O 1
ATOM 715 N N . ALA A 1 89 ? -16.877 -1.389 3.660 1.00 95.19 89 ALA A N 1
ATOM 716 C CA . ALA A 1 89 ? -17.793 -1.111 4.767 1.00 95.19 89 ALA A CA 1
ATOM 717 C C . ALA A 1 89 ? -17.147 -0.342 5.945 1.00 95.19 89 ALA A C 1
ATOM 719 O O . ALA A 1 89 ? -17.695 -0.312 7.047 1.00 95.19 89 ALA A O 1
ATOM 720 N N . GLU A 1 90 ? -16.000 0.316 5.728 1.00 93.00 90 GLU A N 1
ATOM 721 C CA . GLU A 1 90 ? -15.317 1.136 6.730 1.00 93.00 90 GLU A CA 1
ATOM 722 C C . GLU A 1 90 ? -15.461 2.635 6.418 1.00 93.00 90 GLU A C 1
ATOM 724 O O . GLU A 1 90 ? -15.150 3.110 5.325 1.00 93.00 90 GLU A O 1
ATOM 729 N N . GLU A 1 91 ? -15.877 3.428 7.407 1.00 93.75 91 GLU A N 1
ATOM 730 C CA . GLU A 1 91 ? -15.837 4.887 7.300 1.00 93.75 91 GLU A CA 1
ATOM 731 C C . GLU A 1 91 ? -14.420 5.425 7.524 1.00 93.75 91 GLU A C 1
ATOM 733 O O . GLU A 1 91 ? -13.687 4.963 8.398 1.00 93.75 91 GLU A O 1
ATOM 738 N N . PHE A 1 92 ? -14.052 6.480 6.790 1.00 95.75 92 PHE A N 1
ATOM 739 C CA . PHE A 1 92 ? -12.764 7.146 6.969 1.00 95.75 92 PHE A CA 1
ATOM 740 C C . PHE A 1 92 ? -12.903 8.657 7.164 1.00 95.75 92 PHE A C 1
ATOM 742 O O . PHE A 1 92 ? -13.546 9.372 6.386 1.00 95.75 92 PHE A O 1
ATOM 749 N N . ALA A 1 93 ? -12.202 9.190 8.166 1.00 94.81 93 ALA A N 1
ATOM 750 C CA . ALA A 1 93 ? -12.042 10.624 8.360 1.00 94.81 93 ALA A CA 1
ATOM 751 C C . ALA A 1 93 ? -10.653 10.976 8.894 1.00 94.81 93 ALA A C 1
ATOM 753 O O . ALA A 1 93 ? -10.311 10.607 10.009 1.00 94.81 93 ALA A O 1
ATOM 754 N N . PHE A 1 94 ? -9.897 11.786 8.142 1.00 92.44 94 PHE A N 1
ATOM 755 C CA . PHE A 1 94 ? -8.562 12.248 8.544 1.00 92.44 94 PHE A CA 1
ATOM 756 C C . PHE A 1 94 ? -8.500 12.835 9.965 1.00 92.44 94 PHE A C 1
ATOM 758 O O . PHE A 1 94 ? -7.502 12.654 10.640 1.00 92.44 94 PHE A O 1
ATOM 765 N N . SER A 1 95 ? -9.542 13.519 10.442 1.00 93.75 95 SER A N 1
ATOM 766 C CA . SER A 1 95 ? -9.548 14.122 11.784 1.00 93.75 95 SER A CA 1
ATOM 767 C C . SER A 1 95 ? -9.756 13.128 12.931 1.00 93.75 95 SER A C 1
ATOM 769 O O . SER A 1 95 ? -9.532 13.491 14.081 1.00 93.75 95 SER A O 1
ATOM 771 N N . LYS A 1 96 ? -10.218 11.906 12.644 1.00 93.00 96 LYS A N 1
ATOM 772 C CA . LYS A 1 96 ? -10.581 10.894 13.653 1.00 93.00 96 LYS A CA 1
ATOM 773 C C . LYS A 1 96 ? -9.900 9.541 13.437 1.00 93.00 96 LYS A C 1
ATOM 775 O O . LYS A 1 96 ? -10.037 8.664 14.281 1.00 93.00 96 LYS A O 1
ATOM 780 N N . ALA A 1 97 ? -9.205 9.368 12.317 1.00 95.88 97 ALA A N 1
ATOM 781 C CA . ALA A 1 97 ? -8.584 8.109 11.951 1.00 95.88 97 ALA A CA 1
ATOM 782 C C . ALA A 1 97 ? -7.391 7.785 12.853 1.00 95.88 97 ALA A C 1
ATOM 784 O O . ALA A 1 97 ? -6.575 8.647 13.195 1.00 95.88 97 ALA A O 1
ATOM 785 N N . SER A 1 98 ? -7.261 6.505 13.163 1.00 96.94 98 SER A N 1
ATOM 786 C CA . SER A 1 98 ? -6.047 5.923 13.712 1.00 96.94 98 SER A CA 1
ATOM 787 C C . SER A 1 98 ? -4.941 5.805 12.658 1.00 96.94 98 SER A C 1
ATOM 789 O O . SER A 1 98 ? -5.166 5.935 11.449 1.00 96.94 98 SER A O 1
ATOM 791 N N . LYS A 1 99 ? -3.718 5.508 13.107 1.00 96.88 99 LYS A N 1
ATOM 792 C CA . LYS A 1 99 ? -2.577 5.241 12.228 1.00 96.88 99 LYS A CA 1
ATOM 793 C C . LYS A 1 99 ? -2.867 4.069 11.283 1.00 96.88 99 LYS A C 1
ATOM 795 O O . LYS A 1 99 ? -2.559 4.176 10.097 1.00 96.88 99 LYS A O 1
ATOM 800 N N . VAL A 1 100 ? -3.472 2.983 11.772 1.00 96.44 100 VAL A N 1
ATOM 801 C CA . VAL A 1 100 ? -3.842 1.819 10.942 1.00 96.44 100 VAL A CA 1
ATOM 802 C C . VAL A 1 100 ? -4.906 2.169 9.899 1.00 96.44 100 VAL A C 1
ATOM 804 O O . VAL A 1 100 ? -4.715 1.853 8.725 1.00 96.44 100 VAL A O 1
ATOM 807 N N . GLU A 1 101 ? -5.982 2.858 10.286 1.00 97.00 101 GLU A N 1
ATOM 808 C CA . GLU A 1 101 ? -7.030 3.298 9.345 1.00 97.00 101 GLU A CA 1
ATOM 809 C C . GLU A 1 101 ? -6.455 4.241 8.278 1.00 97.00 101 GLU A C 1
ATOM 811 O O . GLU A 1 101 ? -6.747 4.096 7.092 1.00 97.00 101 GLU A O 1
ATOM 816 N N . GLY A 1 102 ? -5.553 5.148 8.673 1.00 97.75 102 GLY A N 1
ATOM 817 C CA . GLY A 1 102 ? -4.796 5.992 7.749 1.00 97.75 102 GLY A CA 1
ATOM 818 C C . GLY A 1 102 ? -4.015 5.182 6.715 1.00 97.75 102 GLY A C 1
ATOM 819 O O . GLY A 1 102 ? -4.118 5.448 5.521 1.00 97.75 102 GLY A O 1
ATOM 820 N N . THR A 1 103 ? -3.269 4.162 7.141 1.00 98.06 103 THR A N 1
ATOM 821 C CA . THR A 1 103 ? -2.512 3.297 6.223 1.00 98.06 103 THR A CA 1
ATOM 822 C C . THR A 1 103 ? -3.428 2.556 5.248 1.00 98.06 103 THR A C 1
ATOM 824 O O . THR A 1 103 ? -3.101 2.491 4.063 1.00 98.06 103 THR A O 1
ATOM 827 N N . ARG A 1 104 ? -4.572 2.030 5.710 1.00 98.06 104 ARG A N 1
ATOM 828 C CA . ARG A 1 104 ? -5.550 1.334 4.853 1.00 98.06 104 ARG A CA 1
ATOM 829 C C . ARG A 1 104 ? -6.126 2.257 3.785 1.00 98.06 104 ARG A C 1
ATOM 831 O O . ARG A 1 104 ? -6.083 1.911 2.608 1.00 98.06 104 ARG A O 1
ATOM 838 N N . PHE A 1 105 ? -6.565 3.452 4.175 1.00 98.44 105 PHE A N 1
ATOM 839 C CA . PHE A 1 105 ? -7.098 4.426 3.227 1.00 98.44 105 PHE A CA 1
ATOM 840 C C . PHE A 1 105 ? -6.041 4.883 2.209 1.00 98.44 105 PHE A C 1
ATOM 842 O O . PHE A 1 105 ? -6.323 4.980 1.019 1.00 98.44 105 PHE A O 1
ATOM 849 N N . LEU A 1 106 ? -4.793 5.099 2.635 1.00 98.56 106 LEU A N 1
ATOM 850 C CA . LEU A 1 106 ? -3.696 5.430 1.717 1.00 98.56 106 LEU A CA 1
ATOM 851 C C . LEU A 1 106 ? -3.384 4.292 0.739 1.00 98.56 106 LEU A C 1
ATOM 853 O O . LEU A 1 106 ? -3.162 4.554 -0.439 1.00 98.56 106 LEU A O 1
ATOM 857 N N . ASN A 1 107 ? -3.400 3.038 1.201 1.00 98.56 107 ASN A N 1
ATOM 858 C CA . ASN A 1 107 ? -3.263 1.875 0.322 1.00 98.56 107 ASN A CA 1
ATOM 859 C C . ASN A 1 107 ? -4.394 1.821 -0.709 1.00 98.56 107 ASN A C 1
ATOM 861 O O . ASN A 1 107 ? -4.117 1.558 -1.873 1.00 98.56 107 ASN A O 1
ATOM 865 N N . TYR A 1 108 ? -5.628 2.136 -0.311 1.00 98.56 108 TYR A N 1
ATOM 866 C CA . TYR A 1 108 ? -6.765 2.209 -1.226 1.00 98.56 108 TYR A CA 1
ATOM 867 C C . TYR A 1 108 ? -6.581 3.291 -2.301 1.00 98.56 108 TYR A C 1
ATOM 869 O O . TYR A 1 108 ? -6.785 3.025 -3.482 1.00 98.56 108 TYR A O 1
ATOM 877 N N . LEU A 1 109 ? -6.122 4.491 -1.925 1.00 98.44 109 LEU A N 1
ATOM 878 C CA . LEU A 1 109 ? -5.806 5.546 -2.896 1.00 98.44 109 LEU A CA 1
ATOM 879 C C . LEU A 1 109 ? -4.681 5.130 -3.854 1.00 98.44 109 LEU A C 1
ATOM 881 O O . LEU A 1 109 ? -4.778 5.365 -5.055 1.00 98.44 109 LEU A O 1
ATOM 885 N N . ILE A 1 110 ? -3.627 4.488 -3.341 1.00 98.25 110 ILE A N 1
ATOM 886 C CA . ILE A 1 110 ? -2.542 3.943 -4.166 1.00 98.25 110 ILE A CA 1
ATOM 887 C C . ILE A 1 110 ? -3.102 2.901 -5.144 1.00 98.25 110 ILE A C 1
ATOM 889 O O . ILE A 1 110 ? -2.822 2.966 -6.337 1.00 98.25 110 ILE A O 1
ATOM 893 N N . ASP A 1 111 ? -3.928 1.968 -4.674 1.00 98.38 111 ASP A N 1
ATOM 894 C CA . ASP A 1 111 ? -4.560 0.954 -5.522 1.00 98.38 111 ASP A CA 1
ATOM 895 C C . ASP A 1 111 ? -5.415 1.573 -6.621 1.00 98.38 111 ASP A C 1
ATOM 897 O O . ASP A 1 111 ? -5.345 1.127 -7.768 1.00 98.38 111 ASP A O 1
ATOM 901 N N . PHE A 1 112 ? -6.188 2.607 -6.285 1.00 98.25 112 PHE A N 1
ATOM 902 C CA . PHE A 1 112 ? -6.971 3.366 -7.248 1.00 98.25 112 PHE A CA 1
ATOM 903 C C . PHE A 1 112 ? -6.061 3.961 -8.324 1.00 98.25 112 PHE A C 1
ATOM 905 O O . PHE A 1 112 ? -6.277 3.710 -9.509 1.00 98.25 112 PHE A O 1
ATOM 912 N N . CYS A 1 113 ? -4.991 4.659 -7.927 1.00 97.69 113 CYS A N 1
ATOM 913 C CA . CYS A 1 113 ? -4.076 5.275 -8.881 1.00 97.69 113 CYS A CA 1
ATOM 914 C C . CYS A 1 113 ? -3.490 4.260 -9.866 1.00 97.69 113 CYS A C 1
ATOM 916 O O . CYS A 1 113 ? -3.467 4.506 -11.065 1.00 97.69 113 CYS A O 1
ATOM 918 N N . PHE A 1 114 ? -3.072 3.090 -9.391 1.00 97.81 114 PHE A N 1
ATOM 919 C CA . PHE A 1 114 ? -2.550 2.055 -10.281 1.00 97.81 114 PHE A CA 1
ATOM 920 C C . PHE A 1 114 ? -3.625 1.402 -11.155 1.00 97.81 114 PHE A C 1
ATOM 922 O O . PHE A 1 114 ? -3.371 1.108 -12.320 1.00 97.81 114 PHE A O 1
ATOM 929 N N . SER A 1 115 ? -4.816 1.158 -10.608 1.00 97.25 115 SER A N 1
ATOM 930 C CA . SER A 1 115 ? -5.892 0.454 -11.319 1.00 97.25 115 SER A CA 1
ATOM 931 C C . SER A 1 115 ? -6.499 1.287 -12.444 1.00 97.25 115 SER A C 1
ATOM 933 O O . SER A 1 115 ? -6.909 0.727 -13.456 1.00 97.25 115 SER A O 1
ATOM 935 N N . PHE A 1 116 ? -6.526 2.608 -12.271 1.00 96.56 116 PHE A N 1
ATOM 936 C CA . PHE A 1 116 ? -7.039 3.566 -13.250 1.00 96.56 116 PHE A CA 1
ATOM 937 C C . PHE A 1 116 ? -5.935 4.303 -14.007 1.00 96.56 116 PHE A C 1
ATOM 939 O O . PHE A 1 116 ? -6.229 5.232 -14.752 1.00 96.56 116 PHE A O 1
ATOM 946 N N . ASP A 1 117 ? -4.679 3.885 -13.827 1.00 95.62 117 ASP A N 1
ATOM 947 C CA . ASP A 1 117 ? -3.523 4.471 -14.501 1.00 95.62 117 ASP A CA 1
ATOM 948 C C . ASP A 1 117 ? -3.362 5.986 -14.273 1.00 95.62 117 ASP A C 1
ATOM 950 O O . ASP A 1 117 ? -2.936 6.741 -15.145 1.00 95.62 117 ASP A O 1
ATOM 954 N N . VAL A 1 118 ? -3.703 6.438 -13.067 1.00 96.50 118 VAL A N 1
ATOM 955 C CA . VAL A 1 118 ? -3.533 7.824 -12.636 1.00 96.50 118 VAL A CA 1
ATOM 956 C C . VAL A 1 118 ? -2.033 8.136 -12.566 1.00 96.50 118 VAL A C 1
ATOM 958 O O . VAL A 1 118 ? -1.309 7.491 -11.795 1.00 96.50 118 VAL A O 1
ATOM 961 N N . PRO A 1 119 ? -1.538 9.144 -13.305 1.00 93.19 119 PRO A N 1
ATOM 962 C CA . PRO A 1 119 ? -0.143 9.552 -13.221 1.00 93.19 119 PRO A CA 1
ATOM 963 C C . PRO A 1 119 ? 0.175 10.109 -11.831 1.00 93.19 119 PRO A C 1
ATOM 965 O O . PRO A 1 119 ? -0.298 11.182 -11.458 1.00 93.19 119 PRO A O 1
ATOM 968 N N . MET A 1 120 ? 1.004 9.397 -11.066 1.00 91.56 120 MET A N 1
ATOM 969 C CA . MET A 1 120 ? 1.434 9.867 -9.750 1.00 91.56 120 MET A CA 1
ATOM 970 C C . MET A 1 120 ? 2.737 10.656 -9.835 1.00 91.56 120 MET A C 1
ATOM 972 O O . MET A 1 120 ? 3.700 10.235 -10.486 1.00 91.56 120 MET A O 1
ATOM 976 N N . LYS A 1 121 ? 2.822 11.765 -9.098 1.00 88.94 121 LYS A N 1
ATOM 977 C CA . LYS A 1 121 ? 4.115 12.420 -8.860 1.00 88.94 121 LYS A CA 1
ATOM 978 C C . LYS A 1 121 ? 4.998 11.526 -7.980 1.00 88.94 121 LYS A C 1
ATOM 980 O O . LYS A 1 121 ? 4.526 10.619 -7.293 1.00 88.94 121 LYS A O 1
ATOM 985 N N . LYS A 1 122 ? 6.312 11.788 -7.975 1.00 84.19 122 LYS A N 1
ATOM 986 C CA . LYS A 1 122 ? 7.267 11.097 -7.089 1.00 84.19 122 LYS A CA 1
ATOM 987 C C . LYS A 1 122 ? 7.070 11.539 -5.635 1.00 84.19 122 LYS A C 1
ATOM 989 O O . LYS A 1 122 ? 7.812 12.371 -5.118 1.00 84.19 122 LYS A O 1
ATOM 994 N N . HIS A 1 123 ? 6.047 10.989 -4.990 1.00 87.12 123 HIS A N 1
ATOM 995 C CA . HIS A 1 123 ? 5.775 11.195 -3.572 1.00 87.12 123 HIS A CA 1
ATOM 996 C C . HIS A 1 123 ? 6.672 10.317 -2.711 1.00 87.12 123 HIS A C 1
ATOM 998 O O . HIS A 1 123 ? 7.054 9.213 -3.101 1.00 87.12 123 HIS A O 1
ATOM 1004 N N . ASN A 1 124 ? 6.955 10.781 -1.497 1.00 88.50 124 ASN A N 1
ATOM 1005 C CA . ASN A 1 124 ? 7.595 9.947 -0.491 1.00 88.50 124 ASN A CA 1
ATOM 1006 C C . ASN A 1 124 ? 6.562 8.965 0.084 1.00 88.50 124 ASN A C 1
ATOM 1008 O O . ASN A 1 124 ? 5.861 9.289 1.046 1.00 88.50 124 ASN A O 1
ATOM 1012 N N . ILE A 1 125 ? 6.431 7.797 -0.548 1.00 94.50 125 ILE A N 1
ATOM 1013 C CA . ILE A 1 125 ? 5.564 6.721 -0.060 1.00 94.50 125 ILE A CA 1
ATOM 1014 C C . ILE A 1 125 ? 6.051 6.286 1.323 1.00 94.50 125 ILE A C 1
ATOM 1016 O O . ILE A 1 125 ? 7.235 6.013 1.524 1.00 94.50 125 ILE A O 1
ATOM 1020 N N . LEU A 1 126 ? 5.131 6.235 2.286 1.00 96.12 126 LEU A N 1
ATOM 1021 C CA . LEU A 1 126 ? 5.465 5.888 3.663 1.00 96.12 126 LEU A CA 1
ATOM 1022 C C . LEU A 1 126 ? 5.886 4.418 3.781 1.00 96.12 126 LEU A C 1
ATOM 1024 O O . LEU A 1 126 ? 5.371 3.581 3.033 1.00 96.12 126 LEU A O 1
ATOM 1028 N N . PRO A 1 127 ? 6.761 4.069 4.744 1.00 95.25 127 PRO A N 1
ATOM 1029 C CA . PRO A 1 127 ? 7.177 2.685 4.964 1.00 95.25 127 PRO A CA 1
ATOM 1030 C C . PRO A 1 127 ? 5.999 1.712 5.107 1.00 95.25 127 PRO A C 1
ATOM 1032 O O . PRO A 1 127 ? 6.034 0.622 4.542 1.00 95.25 127 PRO A O 1
ATOM 1035 N N . GLU A 1 128 ? 4.927 2.123 5.790 1.00 95.56 128 GLU A N 1
ATOM 1036 C CA . GLU A 1 128 ? 3.720 1.315 5.996 1.00 95.56 128 GLU A CA 1
ATOM 1037 C C . GLU A 1 128 ? 2.916 1.059 4.705 1.00 95.56 128 GLU A C 1
ATOM 1039 O O . GLU A 1 128 ? 2.136 0.110 4.642 1.00 95.56 128 GLU A O 1
ATOM 1044 N N . ASN A 1 129 ? 3.113 1.880 3.669 1.00 97.50 129 ASN A N 1
ATOM 1045 C CA . ASN A 1 129 ? 2.444 1.781 2.368 1.00 97.50 129 ASN A CA 1
ATOM 1046 C C . ASN A 1 129 ? 3.366 1.224 1.263 1.00 97.50 129 ASN A C 1
ATOM 1048 O O . ASN A 1 129 ? 2.892 0.826 0.198 1.00 97.50 129 ASN A O 1
ATOM 1052 N N . MET A 1 130 ? 4.680 1.160 1.508 1.00 96.25 130 MET A N 1
ATOM 1053 C CA . MET A 1 130 ? 5.690 0.799 0.507 1.00 96.25 130 MET A CA 1
ATOM 1054 C C . MET A 1 130 ? 5.477 -0.603 -0.073 1.00 96.25 130 MET A C 1
ATOM 1056 O O . MET A 1 130 ? 5.547 -0.789 -1.285 1.00 96.25 130 MET A O 1
ATOM 1060 N N . ASN A 1 131 ? 5.155 -1.594 0.761 1.00 95.44 131 ASN A N 1
ATOM 1061 C CA . ASN A 1 131 ? 4.916 -2.952 0.267 1.00 95.44 131 ASN A CA 1
ATOM 1062 C C . ASN A 1 131 ? 3.713 -3.010 -0.686 1.00 95.44 131 ASN A C 1
ATOM 1064 O O . ASN A 1 131 ? 3.763 -3.729 -1.683 1.00 95.44 131 ASN A O 1
ATOM 1068 N N . ARG A 1 132 ? 2.655 -2.226 -0.425 1.00 96.62 132 ARG A N 1
ATOM 1069 C CA . ARG A 1 132 ? 1.486 -2.158 -1.311 1.00 96.62 132 ARG A CA 1
ATOM 1070 C C . ARG A 1 132 ? 1.830 -1.483 -2.636 1.00 96.62 132 ARG A C 1
ATOM 1072 O O . ARG A 1 132 ? 1.483 -2.011 -3.688 1.00 96.62 132 ARG A O 1
ATOM 1079 N N . GLN A 1 133 ? 2.577 -0.380 -2.582 1.00 96.75 133 GLN A N 1
ATOM 1080 C CA . GLN A 1 133 ? 3.115 0.294 -3.765 1.00 96.75 133 GLN A CA 1
ATOM 1081 C C . GLN A 1 133 ? 3.931 -0.676 -4.635 1.00 96.75 133 GLN A C 1
ATOM 1083 O O . GLN A 1 133 ? 3.682 -0.794 -5.831 1.00 96.75 133 GLN A O 1
ATOM 1088 N N . LEU A 1 134 ? 4.884 -1.402 -4.043 1.00 96.81 134 LEU A N 1
ATOM 1089 C CA . LEU A 1 134 ? 5.740 -2.352 -4.760 1.00 96.81 134 LEU A CA 1
ATOM 1090 C C . LEU A 1 134 ? 4.955 -3.533 -5.334 1.00 96.81 134 LEU A C 1
ATOM 1092 O O . LEU A 1 134 ? 5.220 -3.959 -6.459 1.00 96.81 134 LEU A O 1
ATOM 1096 N N . PHE A 1 135 ? 3.956 -4.023 -4.601 1.00 97.56 135 PHE A N 1
ATOM 1097 C CA . PHE A 1 135 ? 3.033 -5.030 -5.109 1.00 97.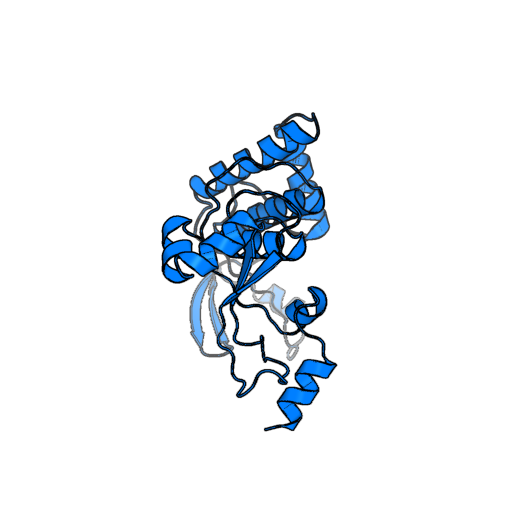56 135 PHE A CA 1
ATOM 1098 C C . PHE A 1 135 ? 2.273 -4.527 -6.345 1.00 97.56 135 PHE A C 1
ATOM 1100 O O . PHE A 1 135 ? 2.188 -5.243 -7.342 1.00 97.56 135 PHE A O 1
ATOM 1107 N N . ASN A 1 136 ? 1.774 -3.289 -6.330 1.00 97.69 136 ASN A N 1
ATOM 1108 C CA . ASN A 1 136 ? 1.102 -2.718 -7.495 1.00 97.69 136 ASN A CA 1
ATOM 1109 C C . ASN A 1 136 ? 2.061 -2.489 -8.670 1.00 97.69 136 ASN A C 1
ATOM 1111 O O . ASN A 1 136 ? 1.697 -2.775 -9.808 1.00 97.69 136 ASN A O 1
ATOM 1115 N N . CYS A 1 137 ? 3.308 -2.087 -8.418 1.00 97.31 137 CYS A N 1
ATOM 1116 C CA . CYS A 1 137 ? 4.344 -2.038 -9.451 1.00 97.31 137 CYS A CA 1
ATOM 1117 C C . CYS A 1 137 ? 4.515 -3.398 -10.155 1.00 97.31 137 CYS A C 1
ATOM 1119 O O . CYS A 1 137 ? 4.566 -3.454 -11.384 1.00 97.31 137 CYS A O 1
ATOM 1121 N N . LEU A 1 138 ? 4.535 -4.501 -9.397 1.00 97.44 138 LEU A N 1
ATOM 1122 C CA . LEU A 1 138 ? 4.581 -5.865 -9.942 1.00 97.44 138 LEU A CA 1
ATOM 1123 C C . LEU A 1 138 ? 3.306 -6.224 -10.713 1.00 97.44 138 LEU A C 1
ATOM 1125 O O . LEU A 1 138 ? 3.388 -6.700 -11.846 1.00 97.44 138 LEU A O 1
ATOM 1129 N N . LYS A 1 139 ? 2.135 -5.968 -10.120 1.00 97.44 139 LYS A N 1
ATOM 1130 C CA . LYS A 1 139 ? 0.825 -6.292 -10.701 1.00 97.44 139 LYS A CA 1
ATOM 1131 C C . LYS A 1 139 ? 0.589 -5.583 -12.036 1.00 97.44 139 LYS A C 1
ATOM 1133 O O . LYS A 1 139 ? 0.148 -6.220 -12.986 1.00 97.44 139 LYS A O 1
ATOM 1138 N N . TYR A 1 140 ? 0.901 -4.292 -12.111 1.00 96.88 140 TYR A N 1
ATOM 1139 C CA . TYR A 1 140 ? 0.623 -3.442 -13.274 1.00 96.88 140 TYR A CA 1
ATOM 1140 C C . TYR A 1 140 ? 1.841 -3.229 -14.184 1.00 96.88 140 TYR A C 1
ATOM 1142 O O . TYR A 1 140 ? 1.772 -2.443 -15.126 1.00 96.88 140 TYR A O 1
ATOM 1150 N N . ARG A 1 141 ? 2.961 -3.924 -13.926 1.00 96.50 141 ARG A N 1
ATOM 1151 C CA . ARG A 1 141 ? 4.210 -3.814 -14.704 1.00 96.50 141 ARG A CA 1
ATOM 1152 C C . ARG A 1 141 ? 4.681 -2.362 -14.836 1.00 96.50 141 ARG A C 1
ATOM 1154 O O . ARG A 1 141 ? 5.006 -1.879 -15.923 1.00 96.50 141 ARG A O 1
ATOM 1161 N N . VAL A 1 142 ? 4.749 -1.679 -13.698 1.00 96.56 142 VAL A N 1
ATOM 1162 C CA . VAL A 1 142 ? 5.244 -0.305 -13.556 1.00 96.56 142 VAL A CA 1
ATOM 1163 C C . VAL A 1 142 ? 6.575 -0.330 -12.817 1.00 96.56 142 VAL A C 1
ATOM 1165 O O . VAL A 1 142 ? 6.722 -0.996 -11.797 1.00 96.56 142 VAL A O 1
ATOM 1168 N N . CYS A 1 143 ? 7.567 0.396 -13.320 1.00 96.38 143 CYS A N 1
ATOM 1169 C CA . CYS A 1 143 ? 8.886 0.437 -12.709 1.00 96.38 143 CYS A CA 1
ATOM 1170 C C . CYS A 1 143 ? 8.824 1.118 -11.339 1.00 96.38 143 CYS A C 1
ATOM 1172 O O . CYS A 1 143 ? 8.511 2.303 -11.250 1.00 96.38 143 CYS A O 1
ATOM 1174 N N . ALA A 1 144 ? 9.227 0.407 -10.288 1.00 95.81 144 ALA A N 1
ATOM 1175 C CA . ALA A 1 144 ? 9.216 0.908 -8.917 1.00 95.81 144 ALA A CA 1
ATOM 1176 C C . ALA A 1 144 ? 10.141 2.119 -8.685 1.00 95.81 144 ALA A C 1
ATOM 1178 O O . ALA A 1 144 ? 9.919 2.886 -7.755 1.00 95.81 144 ALA A O 1
ATOM 1179 N N . VAL A 1 145 ? 11.156 2.311 -9.536 1.00 95.31 145 VAL A N 1
ATOM 1180 C CA . VAL A 1 145 ? 12.114 3.424 -9.428 1.00 95.31 145 VAL A CA 1
ATOM 1181 C C . VAL A 1 145 ? 11.623 4.692 -10.135 1.00 95.31 145 VAL A C 1
ATOM 1183 O O . VAL A 1 145 ? 11.792 5.801 -9.627 1.00 95.31 145 VAL A O 1
ATOM 1186 N N . CYS A 1 146 ? 11.038 4.556 -11.330 1.00 94.19 146 CYS A N 1
ATOM 1187 C CA . CYS A 1 146 ? 10.747 5.710 -12.192 1.00 94.19 146 CYS A CA 1
ATOM 1188 C C . CYS A 1 146 ? 9.300 5.838 -12.668 1.00 94.19 146 CYS A C 1
ATOM 1190 O O . CYS A 1 146 ? 8.983 6.844 -13.291 1.00 94.19 146 CYS A O 1
ATOM 1192 N N . GLY A 1 147 ? 8.437 4.855 -12.411 1.00 93.12 147 GLY A N 1
ATOM 1193 C CA . GLY A 1 147 ? 7.036 4.884 -12.833 1.00 93.12 147 GLY A CA 1
ATOM 1194 C C . GLY A 1 147 ? 6.793 4.564 -14.313 1.00 93.12 147 GLY A C 1
ATOM 1195 O O . GLY A 1 147 ? 5.646 4.552 -14.743 1.00 93.12 147 GLY A O 1
ATOM 1196 N N . ARG A 1 148 ? 7.833 4.273 -15.114 1.00 93.75 148 ARG A N 1
ATOM 1197 C CA . ARG A 1 148 ? 7.650 3.838 -16.512 1.00 93.75 148 ARG A CA 1
ATOM 1198 C C . ARG A 1 148 ? 6.935 2.488 -16.575 1.00 93.75 148 ARG A C 1
ATOM 1200 O O . ARG A 1 148 ? 7.314 1.5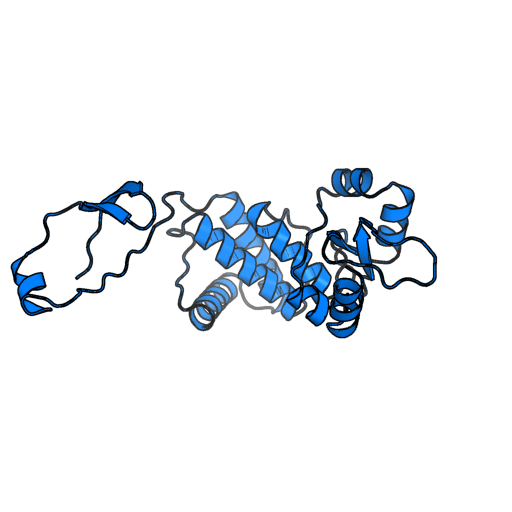57 -15.862 1.00 93.75 148 ARG A O 1
ATOM 1207 N N . LYS A 1 149 ? 5.944 2.383 -17.458 1.00 94.38 149 LYS A N 1
ATOM 1208 C CA . LYS A 1 149 ? 5.242 1.132 -17.775 1.00 94.38 149 LYS A CA 1
ATOM 1209 C C . LYS A 1 149 ? 6.114 0.154 -18.559 1.00 94.38 149 LYS A C 1
ATOM 1211 O O . LYS A 1 149 ? 7.176 0.524 -19.056 1.00 94.38 149 LYS A O 1
ATOM 1216 N N . GLY A 1 150 ? 5.626 -1.078 -18.695 1.00 95.12 150 GLY A N 1
ATOM 1217 C CA . GLY A 1 150 ? 6.331 -2.147 -19.405 1.00 95.12 150 GLY A CA 1
ATOM 1218 C C . GLY A 1 150 ? 7.530 -2.656 -18.611 1.00 95.12 150 GLY A C 1
ATOM 1219 O O . GLY A 1 150 ? 8.570 -2.965 -19.181 1.00 95.12 150 GLY A O 1
ATOM 1220 N N . ALA A 1 151 ? 7.416 -2.659 -17.283 1.00 96.62 151 ALA A N 1
ATOM 1221 C CA . ALA A 1 151 ? 8.461 -3.144 -16.403 1.00 96.62 151 ALA A CA 1
ATOM 1222 C C . ALA A 1 151 ? 8.517 -4.676 -16.383 1.00 96.62 151 ALA A C 1
ATOM 1224 O O . ALA A 1 151 ? 7.496 -5.361 -16.286 1.00 96.62 151 ALA A O 1
ATOM 1225 N N . ASP A 1 152 ? 9.734 -5.198 -16.394 1.00 94.62 152 ASP A N 1
ATOM 1226 C CA . ASP A 1 152 ? 10.017 -6.602 -16.151 1.00 94.62 152 ASP A CA 1
ATOM 1227 C C . ASP A 1 152 ? 9.964 -6.887 -14.646 1.00 94.62 152 ASP A C 1
ATOM 1229 O O . ASP A 1 152 ? 10.205 -6.005 -13.817 1.00 94.62 152 ASP A O 1
ATOM 1233 N N . ILE A 1 153 ? 9.673 -8.135 -14.278 1.00 93.44 153 ILE A N 1
ATOM 1234 C CA . ILE A 1 153 ? 9.813 -8.581 -12.889 1.00 93.44 153 ILE A CA 1
ATOM 1235 C C . ILE A 1 153 ? 11.260 -9.008 -12.692 1.00 93.44 153 ILE A C 1
ATOM 1237 O O . ILE A 1 153 ? 11.692 -10.027 -13.225 1.00 93.44 153 ILE A O 1
ATOM 1241 N N . HIS A 1 154 ? 11.990 -8.223 -11.912 1.00 89.81 154 HIS A N 1
ATOM 1242 C CA . HIS A 1 154 ? 13.300 -8.595 -11.414 1.00 89.81 154 HIS A CA 1
ATOM 1243 C C . HIS A 1 154 ? 13.133 -9.470 -10.173 1.00 89.81 154 HIS A C 1
ATOM 1245 O O . HIS A 1 154 ? 12.349 -9.141 -9.275 1.00 89.81 154 HIS A O 1
ATOM 1251 N N . HIS A 1 155 ? 13.880 -10.568 -10.112 1.00 83.06 155 HIS A N 1
ATOM 1252 C CA . HIS A 1 155 ? 13.902 -11.468 -8.967 1.00 83.06 155 HIS A CA 1
ATOM 1253 C C . HIS A 1 155 ? 15.298 -11.527 -8.344 1.00 83.06 155 HIS A C 1
ATOM 1255 O O . HIS A 1 155 ? 16.300 -11.721 -9.031 1.00 83.06 155 HIS A O 1
ATOM 1261 N N . GLN A 1 156 ? 15.361 -11.409 -7.018 1.00 72.19 156 GLN A N 1
ATOM 1262 C CA . GLN A 1 156 ? 16.560 -11.750 -6.270 1.00 72.19 156 GLN A CA 1
ATOM 1263 C C . GLN A 1 156 ? 16.633 -13.262 -6.107 1.00 72.19 156 GLN A C 1
ATOM 1265 O O . GLN A 1 156 ? 15.801 -13.877 -5.438 1.00 72.19 156 GLN A O 1
ATOM 1270 N N . GLU A 1 157 ? 17.662 -13.828 -6.709 1.00 59.22 157 GLU A N 1
ATOM 1271 C CA . GLU A 1 157 ? 17.940 -15.249 -6.738 1.00 59.22 157 GLU A CA 1
ATOM 1272 C C . GLU A 1 157 ? 18.386 -15.775 -5.365 1.00 59.22 157 GLU A C 1
ATOM 1274 O O . GLU A 1 157 ? 19.547 -15.668 -4.990 1.00 59.22 157 GLU A O 1
ATOM 1279 N N . ASN A 1 158 ? 17.463 -16.410 -4.639 1.00 54.78 158 ASN A N 1
ATOM 1280 C CA . ASN A 1 158 ? 17.791 -17.573 -3.810 1.00 54.78 158 ASN A CA 1
ATOM 1281 C C . ASN A 1 158 ? 17.493 -18.825 -4.652 1.00 54.78 158 ASN A C 1
ATOM 1283 O O . ASN A 1 158 ? 16.570 -19.581 -4.351 1.00 54.78 158 ASN A O 1
ATOM 1287 N N . LEU A 1 159 ? 18.197 -18.998 -5.779 1.00 53.47 159 LEU A N 1
ATOM 1288 C CA . LEU A 1 159 ? 17.982 -20.155 -6.649 1.00 53.47 159 LEU A CA 1
ATOM 1289 C C . LEU A 1 159 ? 18.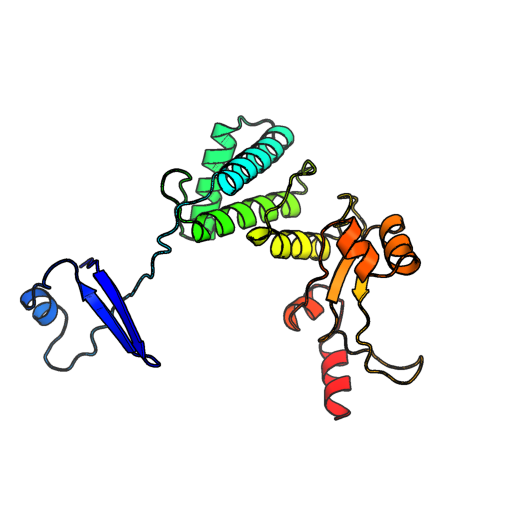483 -21.418 -5.949 1.00 53.47 159 LEU A C 1
ATOM 1291 O O . LEU A 1 159 ? 19.685 -21.649 -5.839 1.00 53.47 159 LEU A O 1
ATOM 1295 N N . VAL A 1 160 ? 17.565 -22.289 -5.543 1.00 48.97 160 VAL A N 1
ATOM 1296 C CA . VAL A 1 160 ? 17.903 -23.678 -5.227 1.00 48.97 160 VAL A CA 1
ATOM 1297 C C . VAL A 1 160 ? 17.714 -24.495 -6.505 1.00 48.97 160 VAL A C 1
ATOM 1299 O O . VAL A 1 160 ? 16.606 -24.891 -6.862 1.00 48.97 160 VAL A O 1
ATOM 1302 N N . GLY A 1 161 ? 18.804 -24.712 -7.248 1.00 46.56 161 GLY A N 1
ATOM 1303 C CA . GLY A 1 161 ? 18.762 -25.481 -8.492 1.00 46.56 161 GLY A CA 1
ATOM 1304 C C . GLY A 1 161 ? 20.122 -25.675 -9.164 1.00 46.56 161 GLY A C 1
ATOM 1305 O O . GLY A 1 161 ? 20.597 -24.807 -9.878 1.00 46.56 161 GLY A O 1
ATOM 1306 N N . LEU A 1 162 ? 20.726 -26.859 -9.004 1.00 46.69 162 LEU A N 1
ATOM 1307 C CA . LEU A 1 162 ? 21.913 -27.274 -9.775 1.00 46.69 162 LEU A CA 1
ATOM 1308 C C . LEU A 1 162 ? 21.550 -27.529 -11.259 1.00 46.69 162 LEU A C 1
ATOM 1310 O O . LEU A 1 162 ? 20.832 -28.495 -11.522 1.00 46.69 162 LEU A O 1
ATOM 1314 N N . ASN A 1 163 ? 22.097 -26.738 -12.192 1.00 48.00 163 ASN A N 1
ATOM 1315 C CA . ASN A 1 163 ? 22.082 -26.857 -13.671 1.00 48.00 163 ASN A CA 1
ATOM 1316 C C . ASN A 1 163 ? 20.988 -26.118 -14.472 1.00 48.00 163 ASN A C 1
ATOM 1318 O O . ASN A 1 163 ? 19.808 -26.104 -14.128 1.00 48.00 163 ASN A O 1
ATOM 1322 N N . SER A 1 164 ? 21.404 -25.639 -15.654 1.00 49.03 164 SER A N 1
ATOM 1323 C CA . SER A 1 164 ? 20.695 -24.836 -16.675 1.00 49.03 164 SER A CA 1
ATOM 1324 C C . SER A 1 164 ? 19.425 -25.447 -17.298 1.00 49.03 164 SER A C 1
ATOM 1326 O O . SER A 1 164 ? 18.835 -24.861 -18.199 1.00 49.03 164 SER A O 1
ATOM 1328 N N . ARG A 1 165 ? 18.981 -26.620 -16.823 1.00 51.94 165 ARG A N 1
ATOM 1329 C CA . ARG A 1 165 ? 17.768 -27.337 -17.272 1.00 51.94 165 ARG A CA 1
ATOM 1330 C C . ARG A 1 165 ? 16.689 -27.450 -16.179 1.00 51.94 165 ARG A C 1
ATOM 1332 O O . ARG A 1 165 ? 15.731 -28.209 -16.341 1.00 51.94 165 ARG A O 1
ATOM 1339 N N . LYS A 1 166 ? 16.846 -26.772 -15.034 1.00 60.91 166 LYS A N 1
ATOM 1340 C CA . LYS A 1 166 ? 15.925 -26.881 -13.890 1.00 60.91 166 LYS A CA 1
ATOM 1341 C C . LYS A 1 166 ? 14.853 -25.792 -13.879 1.00 60.91 166 LYS A C 1
ATOM 1343 O O . LYS A 1 166 ? 15.101 -24.637 -14.184 1.00 60.91 166 LYS A O 1
ATOM 1348 N N . ILE A 1 167 ? 13.657 -26.209 -13.467 1.00 66.44 167 ILE A N 1
ATOM 1349 C CA . ILE A 1 167 ? 12.617 -25.322 -12.947 1.00 66.44 167 ILE A CA 1
ATOM 1350 C C . ILE A 1 167 ? 13.152 -24.775 -11.623 1.00 66.44 167 ILE A C 1
ATOM 1352 O O . ILE A 1 167 ? 13.509 -25.574 -10.753 1.00 66.44 167 ILE A O 1
ATOM 1356 N N . PHE A 1 168 ? 13.237 -23.456 -11.505 1.00 76.50 168 PHE A N 1
ATOM 1357 C CA . PHE A 1 168 ? 13.660 -22.793 -10.281 1.00 76.50 168 PHE A CA 1
ATOM 1358 C C . PHE A 1 168 ? 12.482 -22.593 -9.337 1.00 76.50 168 PHE A C 1
ATOM 1360 O O . PHE A 1 168 ? 11.363 -22.308 -9.768 1.00 76.50 168 PHE A O 1
ATOM 1367 N N . ASP A 1 169 ? 12.750 -22.762 -8.046 1.00 83.88 169 ASP A N 1
ATOM 1368 C CA . ASP A 1 169 ? 11.784 -22.447 -7.009 1.00 83.88 169 ASP A CA 1
ATOM 1369 C C . ASP A 1 169 ? 11.877 -20.965 -6.639 1.00 83.88 169 ASP A C 1
ATOM 1371 O O . ASP A 1 169 ? 12.828 -20.526 -5.990 1.00 83.88 169 ASP A O 1
ATOM 1375 N N . HIS A 1 170 ? 10.886 -20.182 -7.060 1.00 85.19 170 HIS A N 1
ATOM 1376 C CA . HIS A 1 170 ? 10.821 -18.759 -6.754 1.00 85.19 170 HIS A CA 1
ATOM 1377 C C . HIS A 1 170 ? 10.044 -18.443 -5.466 1.00 85.19 170 HIS A C 1
ATOM 1379 O O . HIS A 1 170 ? 9.938 -17.270 -5.107 1.00 85.19 170 HIS A O 1
ATOM 1385 N 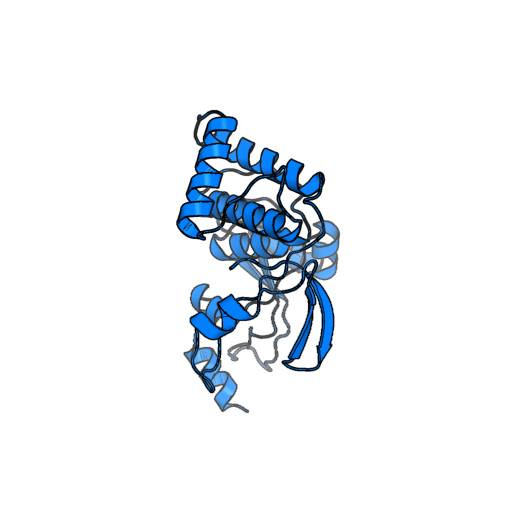N . ARG A 1 171 ? 9.549 -19.447 -4.725 1.00 88.38 171 ARG A N 1
ATOM 1386 C CA . ARG A 1 171 ? 8.812 -19.234 -3.462 1.00 88.38 171 ARG A CA 1
ATOM 1387 C C . ARG A 1 171 ? 9.657 -18.542 -2.389 1.00 88.38 171 ARG A C 1
ATOM 1389 O O . ARG A 1 171 ? 9.136 -17.758 -1.605 1.00 88.38 171 ARG A O 1
ATOM 1396 N N . ALA A 1 172 ? 10.973 -18.764 -2.401 1.00 86.50 172 ALA A N 1
ATOM 1397 C CA . ALA A 1 172 ? 11.930 -18.112 -1.500 1.00 86.50 172 ALA A CA 1
ATOM 1398 C C . ALA A 1 172 ? 12.591 -16.845 -2.090 1.00 86.50 172 ALA A C 1
ATOM 1400 O O . ALA A 1 172 ? 13.501 -16.278 -1.476 1.00 86.50 172 ALA A O 1
ATOM 1401 N N . SER A 1 173 ? 12.180 -16.417 -3.289 1.00 89.25 173 SER A N 1
ATOM 1402 C CA . SER A 1 173 ? 12.733 -15.238 -3.967 1.00 89.25 173 SER A CA 1
ATOM 1403 C C . SER A 1 173 ? 12.068 -13.941 -3.497 1.00 89.25 173 SER A C 1
ATOM 1405 O O . SER A 1 173 ? 10.988 -13.935 -2.900 1.00 89.25 173 SER A O 1
ATOM 1407 N N . LYS A 1 174 ? 12.722 -12.814 -3.792 1.00 91.06 174 LYS A N 1
ATOM 1408 C CA . LYS A 1 174 ? 12.154 -11.468 -3.632 1.00 91.06 174 LYS A CA 1
ATOM 1409 C C . LYS A 1 174 ? 12.002 -10.798 -4.985 1.00 91.06 174 LYS A C 1
ATOM 1411 O O . LYS A 1 174 ? 12.824 -11.023 -5.866 1.00 91.06 174 LYS A O 1
ATOM 1416 N N . PHE A 1 175 ? 10.993 -9.948 -5.132 1.00 93.06 175 PHE A N 1
ATOM 1417 C CA . PHE A 1 175 ? 10.587 -9.392 -6.417 1.00 93.06 175 PHE A CA 1
ATOM 1418 C C . PHE A 1 175 ? 10.464 -7.874 -6.383 1.00 93.06 175 PHE A C 1
ATOM 1420 O O . PHE A 1 175 ? 10.029 -7.282 -5.392 1.00 93.06 175 PHE A O 1
ATOM 1427 N N . ILE A 1 176 ? 10.811 -7.248 -7.504 1.00 95.38 176 ILE A N 1
ATOM 1428 C CA . ILE A 1 176 ? 10.585 -5.828 -7.769 1.00 95.38 176 ILE A CA 1
ATOM 1429 C C . ILE A 1 176 ? 10.364 -5.619 -9.272 1.00 95.38 176 ILE A C 1
ATOM 1431 O O . ILE A 1 176 ? 10.995 -6.277 -10.093 1.00 95.38 176 ILE A O 1
ATOM 1435 N N . ALA A 1 177 ? 9.452 -4.725 -9.654 1.00 96.88 177 ALA A N 1
ATOM 1436 C CA . ALA A 1 177 ? 9.226 -4.401 -11.062 1.00 96.88 177 ALA A CA 1
ATOM 1437 C C . ALA A 1 177 ? 10.158 -3.276 -11.521 1.00 96.88 177 ALA A C 1
ATOM 1439 O O . ALA A 1 177 ? 10.175 -2.197 -10.921 1.00 96.88 177 ALA A O 1
ATOM 1440 N N . LEU A 1 178 ? 10.910 -3.498 -12.598 1.00 97.06 178 LEU A N 1
ATOM 1441 C CA . LEU A 1 178 ? 11.894 -2.554 -13.127 1.00 97.06 178 LEU A CA 1
ATOM 1442 C C . LEU A 1 178 ? 11.763 -2.422 -14.647 1.00 97.06 178 LEU A C 1
ATOM 1444 O O . LEU A 1 178 ? 11.650 -3.414 -15.357 1.00 97.06 178 LEU A O 1
ATOM 1448 N N . CYS A 1 179 ? 11.798 -1.195 -15.171 1.00 97.31 179 CYS A N 1
ATOM 1449 C CA . CYS A 1 179 ? 11.968 -1.006 -16.612 1.00 97.31 179 CYS A CA 1
ATOM 1450 C C . CYS A 1 179 ? 13.373 -1.461 -17.024 1.00 97.31 179 CYS A C 1
ATOM 1452 O O . CYS A 1 179 ? 14.275 -1.498 -16.187 1.00 97.31 179 CYS A O 1
ATOM 1454 N N . ARG A 1 180 ? 13.577 -1.735 -18.316 1.00 96.75 180 ARG A N 1
ATOM 1455 C CA . ARG A 1 180 ? 14.825 -2.301 -18.855 1.00 96.75 180 ARG A CA 1
ATOM 1456 C C . ARG A 1 180 ? 16.105 -1.633 -18.336 1.00 96.75 180 ARG A C 1
ATOM 1458 O O . ARG A 1 180 ? 17.042 -2.319 -17.954 1.00 96.75 180 ARG A O 1
ATOM 1465 N N . GLU A 1 181 ? 16.119 -0.303 -18.291 1.00 97.38 181 GLU A N 1
ATOM 1466 C CA . GLU A 1 181 ? 17.255 0.492 -17.809 1.00 97.38 181 GLU A CA 1
ATOM 1467 C C . GLU A 1 181 ? 17.597 0.200 -16.340 1.00 97.38 181 GLU A C 1
ATOM 1469 O O . GLU A 1 181 ? 18.713 -0.217 -16.040 1.00 97.38 181 GLU A O 1
ATOM 1474 N N . HIS A 1 182 ? 16.622 0.328 -15.432 1.00 96.94 182 HIS A N 1
ATOM 1475 C CA . HIS A 1 182 ? 16.838 0.033 -14.012 1.00 96.94 182 HIS A CA 1
ATOM 1476 C C . HIS A 1 182 ? 17.035 -1.464 -13.768 1.00 96.94 182 HIS A C 1
ATOM 1478 O O . HIS A 1 182 ? 17.741 -1.841 -12.843 1.00 96.94 182 HIS A O 1
ATOM 1484 N N . HIS A 1 183 ? 16.443 -2.329 -14.592 1.00 95.38 183 HIS A N 1
ATOM 1485 C CA . HIS A 1 183 ? 16.650 -3.769 -14.498 1.00 95.38 183 HIS A CA 1
ATOM 1486 C C . HIS A 1 183 ? 18.125 -4.114 -14.749 1.00 95.38 183 HIS A C 1
ATOM 1488 O O . HIS A 1 183 ? 18.760 -4.778 -13.930 1.00 95.38 183 HIS A O 1
ATOM 1494 N N . ASN A 1 184 ? 18.700 -3.583 -15.831 1.00 94.44 184 ASN A N 1
ATOM 1495 C CA . ASN A 1 184 ? 20.118 -3.750 -16.139 1.00 94.44 184 ASN A CA 1
ATOM 1496 C C . ASN A 1 184 ? 21.014 -3.112 -15.070 1.00 94.44 184 ASN A C 1
ATOM 1498 O O . ASN A 1 184 ? 22.021 -3.702 -14.688 1.00 94.44 184 ASN A O 1
ATOM 1502 N N . GLU A 1 185 ? 20.642 -1.940 -14.547 1.00 95.06 185 GLU A N 1
ATOM 1503 C CA . GLU A 1 185 ? 21.382 -1.312 -13.452 1.00 95.06 185 GLU A CA 1
ATOM 1504 C C . GLU A 1 185 ? 21.407 -2.199 -12.203 1.00 95.06 185 GLU A C 1
ATOM 1506 O O . GLU A 1 185 ? 22.472 -2.395 -11.627 1.00 95.06 185 GLU A O 1
ATOM 1511 N N . PHE A 1 186 ? 20.269 -2.773 -11.802 1.00 93.44 186 PHE A N 1
ATOM 1512 C CA . PHE A 1 186 ? 20.189 -3.668 -10.645 1.00 93.44 186 PHE A CA 1
ATOM 1513 C C . PHE A 1 186 ? 21.092 -4.898 -10.811 1.00 93.44 186 PHE A C 1
ATOM 1515 O O . PHE A 1 186 ? 21.734 -5.310 -9.843 1.00 93.44 186 PHE A O 1
ATOM 1522 N N . HIS A 1 187 ? 21.194 -5.445 -12.028 1.00 90.38 187 HIS A N 1
ATOM 1523 C CA . HIS A 1 187 ? 22.162 -6.500 -12.339 1.00 90.38 187 HIS A CA 1
ATOM 1524 C C . HIS A 1 187 ? 23.615 -6.012 -12.273 1.00 90.38 187 HIS A C 1
ATOM 1526 O O . HIS A 1 187 ? 24.475 -6.749 -11.801 1.00 90.38 187 HIS A O 1
ATOM 1532 N N . TYR A 1 188 ? 23.889 -4.782 -12.713 1.00 92.62 188 TYR A N 1
ATOM 1533 C CA . TYR A 1 188 ? 25.238 -4.219 -12.764 1.00 92.62 188 TYR A CA 1
ATOM 1534 C C . TYR A 1 188 ? 25.795 -3.850 -11.380 1.00 92.62 188 TYR A C 1
ATOM 1536 O O . TYR A 1 188 ? 26.908 -4.242 -11.042 1.00 92.62 188 TYR A O 1
ATOM 1544 N N . ILE A 1 189 ? 25.034 -3.116 -10.559 1.00 93.25 189 ILE A N 1
ATOM 1545 C CA . ILE A 1 189 ? 25.503 -2.635 -9.241 1.00 93.25 189 ILE A CA 1
ATOM 1546 C C . ILE A 1 189 ? 25.203 -3.608 -8.093 1.00 93.25 189 ILE A C 1
ATOM 1548 O O . ILE A 1 189 ? 25.657 -3.402 -6.963 1.00 93.25 189 ILE A O 1
ATOM 1552 N N . GLY A 1 190 ? 24.423 -4.653 -8.372 1.00 88.88 190 GLY A N 1
ATOM 1553 C CA . GLY A 1 190 ? 23.936 -5.613 -7.393 1.00 88.88 190 GLY A CA 1
ATOM 1554 C C . GLY A 1 190 ? 22.760 -5.084 -6.567 1.00 88.88 190 GLY A C 1
ATOM 1555 O O . GLY A 1 190 ? 22.666 -3.900 -6.229 1.00 88.88 190 GLY A O 1
ATOM 1556 N N . LEU A 1 191 ? 21.862 -5.995 -6.185 1.00 85.44 191 LEU A N 1
ATOM 1557 C CA . LEU A 1 191 ? 20.586 -5.632 -5.570 1.00 85.44 191 LEU A CA 1
ATOM 1558 C C . LEU A 1 191 ? 20.736 -4.807 -4.287 1.00 85.44 191 LEU A C 1
ATOM 1560 O O . LEU A 1 191 ? 20.086 -3.778 -4.169 1.00 85.44 191 LEU A O 1
ATOM 1564 N N . LYS A 1 192 ? 21.591 -5.210 -3.336 1.00 89.50 192 LYS A N 1
ATOM 1565 C CA . LYS A 1 192 ? 21.736 -4.481 -2.058 1.00 89.50 192 LYS A CA 1
ATOM 1566 C C . LYS A 1 192 ? 22.147 -3.020 -2.277 1.00 89.50 192 LYS A C 1
ATOM 1568 O O . LYS A 1 192 ? 21.650 -2.126 -1.595 1.00 89.50 192 LYS A O 1
ATOM 1573 N N . THR A 1 193 ? 23.039 -2.772 -3.235 1.00 93.69 193 THR A N 1
ATOM 1574 C CA . THR A 1 193 ? 23.474 -1.421 -3.612 1.00 93.69 193 THR A CA 1
ATOM 1575 C C . THR A 1 193 ? 22.319 -0.639 -4.230 1.00 93.69 193 THR A C 1
ATOM 1577 O O . THR A 1 193 ? 22.069 0.500 -3.837 1.00 93.69 193 THR A O 1
ATOM 1580 N N . ALA A 1 194 ? 21.573 -1.265 -5.144 1.00 93.00 194 ALA A N 1
ATOM 1581 C CA . ALA A 1 194 ? 20.419 -0.656 -5.795 1.00 93.00 194 ALA A CA 1
ATOM 1582 C C . ALA A 1 194 ? 19.282 -0.330 -4.808 1.00 93.00 194 ALA A C 1
ATOM 1584 O O . ALA A 1 194 ? 18.759 0.784 -4.809 1.00 93.00 194 ALA A O 1
ATOM 1585 N N . GLU A 1 195 ? 18.950 -1.257 -3.908 1.00 92.06 195 GLU A N 1
ATOM 1586 C CA . GLU A 1 195 ? 17.969 -1.077 -2.834 1.00 92.06 195 GLU A CA 1
ATOM 1587 C C . GLU A 1 195 ? 18.337 0.108 -1.933 1.00 92.06 195 GLU A C 1
ATOM 1589 O O . GLU A 1 195 ? 17.502 0.964 -1.630 1.00 92.06 195 GLU A O 1
ATOM 1594 N N . ASN A 1 196 ? 19.616 0.224 -1.562 1.00 94.44 196 ASN A N 1
ATOM 1595 C CA . ASN A 1 196 ? 20.115 1.340 -0.763 1.00 94.44 196 ASN A CA 1
ATOM 1596 C C . ASN A 1 196 ? 20.116 2.673 -1.520 1.00 94.44 196 ASN A C 1
ATOM 1598 O O . ASN A 1 196 ? 19.847 3.709 -0.902 1.00 94.44 196 ASN A O 1
ATOM 1602 N N . LYS A 1 197 ? 20.414 2.656 -2.826 1.00 95.19 197 LYS A N 1
ATOM 1603 C CA . LYS A 1 197 ? 20.394 3.837 -3.701 1.00 95.19 197 LYS A CA 1
ATOM 1604 C C . LYS A 1 197 ? 18.975 4.385 -3.848 1.00 95.19 197 LYS A C 1
ATOM 1606 O O . LYS A 1 197 ? 18.764 5.578 -3.657 1.00 95.19 197 LYS A O 1
ATOM 1611 N N . TYR A 1 198 ? 18.010 3.513 -4.134 1.00 93.62 198 TYR A N 1
ATOM 1612 C CA . TYR A 1 198 ? 16.625 3.897 -4.420 1.00 93.62 198 TYR A CA 1
ATOM 1613 C C . TYR A 1 198 ? 15.702 3.887 -3.198 1.00 93.62 198 TYR A C 1
ATOM 1615 O O . TYR A 1 198 ? 14.559 4.320 -3.302 1.00 93.62 198 TYR A O 1
ATOM 1623 N N . LYS A 1 199 ? 16.190 3.431 -2.036 1.00 92.19 199 LYS A N 1
ATOM 1624 C CA . LYS A 1 199 ? 15.405 3.260 -0.798 1.00 92.19 199 LYS A CA 1
ATOM 1625 C C . LYS A 1 199 ? 14.190 2.343 -0.990 1.00 92.19 199 LYS A C 1
ATOM 1627 O O . LYS A 1 199 ? 13.150 2.534 -0.367 1.00 92.19 199 LYS A O 1
ATOM 1632 N N . LEU A 1 200 ? 14.347 1.324 -1.831 1.00 91.88 200 LEU A N 1
ATOM 1633 C CA . LEU A 1 200 ? 13.343 0.297 -2.110 1.00 91.88 200 LEU A CA 1
ATOM 1634 C C . LEU A 1 200 ? 13.881 -1.051 -1.646 1.00 91.88 200 LEU A C 1
ATOM 1636 O O . LEU A 1 200 ? 15.081 -1.278 -1.717 1.00 91.88 200 LEU A O 1
ATOM 1640 N N . LYS A 1 201 ? 13.008 -1.948 -1.188 1.00 92.62 201 LYS A N 1
ATOM 1641 C CA . LYS A 1 201 ? 13.373 -3.331 -0.860 1.00 92.62 201 LYS A CA 1
ATOM 1642 C C . LYS A 1 201 ? 12.462 -4.275 -1.620 1.00 92.62 201 LYS A C 1
ATOM 1644 O O . LYS A 1 201 ? 11.248 -4.112 -1.547 1.00 92.62 201 LYS A O 1
ATOM 1649 N N . ALA A 1 202 ? 13.029 -5.240 -2.335 1.00 93.00 202 ALA A N 1
ATOM 1650 C CA . ALA A 1 202 ? 12.250 -6.252 -3.034 1.00 93.00 202 ALA A CA 1
ATOM 1651 C C . ALA A 1 202 ? 11.374 -7.040 -2.039 1.00 93.00 202 ALA A C 1
ATOM 1653 O O . ALA A 1 202 ? 11.786 -7.309 -0.905 1.00 93.00 202 ALA A O 1
ATOM 1654 N N . ILE A 1 203 ? 10.161 -7.404 -2.458 1.00 94.75 203 ILE A N 1
ATOM 1655 C CA . ILE A 1 203 ? 9.153 -8.028 -1.589 1.00 94.75 203 ILE A CA 1
ATOM 1656 C C . ILE A 1 203 ? 9.017 -9.525 -1.869 1.00 94.75 203 ILE A C 1
ATOM 1658 O O . ILE A 1 203 ? 9.192 -9.966 -3.003 1.00 94.75 203 ILE A O 1
ATOM 1662 N N . SER A 1 204 ? 8.689 -10.313 -0.847 1.00 93.44 204 SER A N 1
ATOM 1663 C CA . SER A 1 204 ? 8.289 -11.716 -1.018 1.00 93.44 204 SER A CA 1
ATOM 1664 C C . SER A 1 204 ? 6.828 -11.800 -1.459 1.00 93.44 204 SER A C 1
ATOM 1666 O O . SER A 1 204 ? 6.027 -10.926 -1.123 1.00 93.44 204 SER A O 1
ATOM 1668 N N . LEU A 1 205 ? 6.479 -12.853 -2.197 1.00 93.44 205 LEU A N 1
ATOM 1669 C CA . LEU A 1 205 ? 5.120 -13.110 -2.673 1.00 93.44 205 LEU A CA 1
ATOM 1670 C C . LEU A 1 205 ? 4.676 -14.502 -2.222 1.00 93.44 205 LEU A C 1
ATOM 1672 O O . LEU A 1 205 ? 5.468 -15.440 -2.265 1.00 93.44 205 LEU A O 1
ATOM 1676 N N . ASP A 1 206 ? 3.414 -14.632 -1.817 1.00 93.88 206 ASP A N 1
ATOM 1677 C CA . ASP A 1 206 ? 2.801 -15.936 -1.555 1.00 93.88 206 ASP A CA 1
ATOM 1678 C C . ASP A 1 206 ? 2.587 -16.737 -2.856 1.00 93.88 206 ASP A C 1
ATOM 1680 O O . ASP A 1 206 ? 2.584 -16.188 -3.963 1.00 93.88 206 ASP A O 1
ATOM 1684 N N . GLU A 1 207 ? 2.386 -18.050 -2.729 1.00 93.19 207 GLU A N 1
ATOM 1685 C CA . GLU A 1 207 ? 2.226 -18.958 -3.873 1.00 93.19 207 GLU A CA 1
ATOM 1686 C C . GLU A 1 207 ? 1.053 -18.587 -4.785 1.00 93.19 207 GLU A C 1
ATOM 1688 O O . GLU A 1 207 ? 1.157 -18.694 -6.010 1.00 93.19 207 GLU A O 1
ATOM 1693 N N . HIS A 1 208 ? -0.057 -18.126 -4.209 1.00 93.62 208 HIS A N 1
ATOM 1694 C CA . HIS A 1 208 ? -1.233 -17.719 -4.970 1.00 93.62 208 HIS A CA 1
ATOM 1695 C C . HIS A 1 208 ? -0.927 -16.480 -5.828 1.00 93.62 208 HIS A C 1
ATOM 1697 O O . HIS A 1 208 ? -1.294 -16.401 -7.003 1.00 93.62 208 HIS A O 1
ATOM 1703 N N . THR A 1 209 ? -0.184 -15.526 -5.279 1.00 93.88 209 THR A N 1
ATOM 1704 C CA . THR A 1 209 ? 0.264 -14.326 -5.975 1.00 93.88 209 THR A CA 1
ATOM 1705 C C . THR A 1 209 ? 1.295 -14.650 -7.055 1.00 93.88 209 THR A C 1
ATOM 1707 O O . THR A 1 209 ? 1.194 -14.105 -8.156 1.00 93.88 209 THR A O 1
ATOM 1710 N N . LEU A 1 210 ? 2.237 -15.564 -6.797 1.00 92.62 210 LEU A N 1
ATOM 1711 C CA . LEU A 1 210 ? 3.190 -16.044 -7.808 1.00 92.62 210 LEU A CA 1
ATOM 1712 C C . LEU A 1 210 ? 2.475 -16.639 -9.029 1.00 92.62 210 LEU A C 1
ATOM 1714 O O . LEU A 1 210 ? 2.872 -16.368 -10.165 1.00 92.62 210 LEU A O 1
ATOM 1718 N N . GLN A 1 211 ? 1.399 -17.394 -8.797 1.00 92.94 211 GLN A N 1
ATOM 1719 C CA . GLN A 1 211 ? 0.553 -17.952 -9.855 1.00 92.94 211 GLN A CA 1
ATOM 1720 C C . GLN A 1 211 ? -0.207 -16.870 -10.617 1.00 92.94 211 GLN A C 1
ATOM 1722 O O . GLN A 1 211 ? -0.141 -16.823 -11.846 1.00 92.94 211 GLN A O 1
ATOM 1727 N N . ARG A 1 212 ? -0.876 -15.960 -9.902 1.00 93.44 212 ARG A N 1
ATOM 1728 C CA . ARG A 1 212 ? -1.662 -14.876 -10.509 1.00 93.44 212 ARG A CA 1
ATOM 1729 C C . ARG A 1 212 ? -0.815 -13.917 -11.348 1.00 93.44 212 ARG A C 1
ATOM 1731 O O . ARG A 1 212 ? -1.315 -13.353 -12.313 1.00 93.44 212 ARG A O 1
ATOM 1738 N N . LEU A 1 213 ? 0.452 -13.718 -10.985 1.00 92.00 213 LEU A N 1
ATOM 1739 C CA . LEU A 1 213 ? 1.389 -12.874 -11.736 1.00 92.00 213 LEU A CA 1
ATOM 1740 C C . LEU A 1 213 ? 2.170 -13.637 -12.817 1.00 92.00 213 LEU A C 1
ATOM 1742 O O . LEU A 1 213 ? 3.051 -13.050 -13.451 1.00 92.00 213 LEU A O 1
ATOM 1746 N N . HIS A 1 214 ? 1.850 -14.919 -13.032 1.00 89.88 214 HIS A N 1
ATOM 1747 C CA . HIS A 1 214 ? 2.510 -15.811 -13.988 1.00 89.88 214 HIS A CA 1
ATOM 1748 C C . HIS A 1 214 ? 4.030 -15.926 -13.782 1.00 89.88 214 HIS A C 1
ATOM 1750 O O . HIS A 1 214 ? 4.783 -16.096 -14.738 1.00 89.88 214 HIS A O 1
ATOM 1756 N N . ILE A 1 215 ? 4.486 -15.839 -12.529 1.00 88.94 215 ILE A N 1
ATOM 1757 C CA . ILE A 1 215 ? 5.893 -16.039 -12.149 1.00 88.94 215 ILE A CA 1
ATOM 1758 C C . ILE A 1 215 ? 6.182 -17.539 -12.000 1.00 88.94 215 ILE A C 1
ATOM 1760 O O . ILE A 1 215 ? 7.218 -18.028 -12.439 1.00 88.94 215 ILE A O 1
ATOM 1764 N N . MET A 1 216 ? 5.248 -18.282 -11.402 1.00 88.31 216 MET A N 1
ATOM 1765 C CA . MET A 1 216 ? 5.309 -19.738 -11.269 1.00 88.31 216 MET A CA 1
ATOM 1766 C C . MET A 1 216 ? 3.927 -20.348 -11.462 1.00 88.31 216 MET A C 1
ATOM 1768 O O . MET A 1 216 ? 2.935 -19.814 -10.987 1.00 88.31 216 MET A O 1
ATOM 1772 N N . THR A 1 217 ? 3.855 -21.504 -12.108 1.00 89.44 217 THR A N 1
ATOM 1773 C CA . THR A 1 217 ? 2.615 -22.277 -12.255 1.00 89.44 217 THR A CA 1
ATOM 1774 C C . THR A 1 217 ? 2.480 -23.322 -11.150 1.00 89.44 217 THR A C 1
ATOM 1776 O O . THR A 1 217 ? 3.479 -23.864 -10.675 1.00 89.44 217 THR A O 1
ATOM 1779 N N . LYS A 1 218 ? 1.241 -23.700 -10.811 1.00 90.94 218 LYS A N 1
ATOM 1780 C CA . LYS A 1 218 ? 0.962 -24.811 -9.885 1.00 90.94 218 LYS A CA 1
ATOM 1781 C C . LYS A 1 218 ? 1.696 -26.099 -10.285 1.00 90.94 218 LYS A C 1
ATOM 1783 O O . LYS A 1 218 ? 2.331 -26.741 -9.460 1.00 90.94 218 LYS A O 1
ATOM 1788 N N . LYS A 1 219 ? 1.709 -26.419 -11.585 1.00 89.25 219 LYS A N 1
ATOM 1789 C CA . LYS A 1 219 ? 2.422 -27.586 -12.134 1.00 89.25 219 LYS A CA 1
ATOM 1790 C C . LYS A 1 219 ? 3.937 -27.523 -11.901 1.00 89.25 219 LYS A C 1
ATOM 1792 O O . LYS A 1 219 ? 4.564 -28.561 -11.700 1.00 89.25 219 LYS A O 1
ATOM 1797 N N . GLN A 1 220 ? 4.542 -26.333 -11.966 1.00 87.25 220 GLN A N 1
ATOM 1798 C CA . GLN A 1 220 ? 5.960 -26.157 -11.638 1.00 87.25 220 GLN A CA 1
ATOM 1799 C C . GLN A 1 220 ? 6.214 -26.412 -10.151 1.00 87.25 220 GLN A C 1
ATOM 1801 O O . GLN A 1 220 ? 7.150 -27.143 -9.844 1.00 87.25 220 GLN A O 1
ATOM 1806 N N . MET A 1 221 ? 5.364 -25.884 -9.265 1.00 89.00 221 MET A N 1
ATOM 1807 C CA . MET A 1 221 ? 5.460 -26.095 -7.814 1.00 89.00 221 MET A CA 1
ATOM 1808 C C . MET A 1 221 ? 5.323 -27.583 -7.456 1.00 89.00 221 MET A C 1
ATOM 1810 O O . MET A 1 221 ? 6.258 -28.168 -6.923 1.00 89.00 221 MET A O 1
ATOM 1814 N N . GLU A 1 222 ? 4.260 -28.253 -7.913 1.00 90.00 222 GLU A N 1
ATOM 1815 C CA . GLU A 1 222 ? 4.032 -29.690 -7.670 1.00 90.00 222 GLU A CA 1
ATOM 1816 C C . GLU A 1 222 ? 5.165 -30.590 -8.191 1.00 90.00 222 GLU A C 1
ATOM 1818 O O . GLU A 1 222 ? 5.371 -31.704 -7.706 1.00 90.00 222 GLU A O 1
ATOM 1823 N N . LYS A 1 223 ? 5.869 -30.162 -9.246 1.00 86.94 223 LYS A N 1
ATOM 1824 C CA . LYS A 1 223 ? 7.021 -30.893 -9.788 1.00 86.94 223 LYS A CA 1
ATOM 1825 C C . LYS A 1 223 ? 8.281 -30.683 -8.949 1.00 86.94 223 LYS A C 1
ATOM 1827 O O . LYS A 1 223 ? 9.143 -31.559 -8.959 1.00 86.94 223 LYS A O 1
ATOM 1832 N N . ILE A 1 224 ? 8.420 -29.535 -8.290 1.00 86.06 224 ILE A N 1
ATOM 1833 C CA . ILE A 1 224 ? 9.502 -29.276 -7.338 1.00 86.06 224 ILE A CA 1
ATOM 1834 C C . ILE A 1 224 ? 9.244 -30.070 -6.059 1.00 86.06 224 ILE A C 1
ATOM 1836 O O . ILE A 1 224 ? 10.143 -30.775 -5.620 1.00 86.06 224 ILE A O 1
ATOM 1840 N N . ASP A 1 225 ? 8.018 -30.037 -5.536 1.00 86.94 225 ASP A N 1
ATOM 1841 C CA . ASP A 1 225 ? 7.662 -30.704 -4.279 1.00 86.94 225 ASP A CA 1
ATOM 1842 C C . ASP A 1 225 ? 7.826 -32.225 -4.372 1.00 86.94 225 ASP A C 1
ATOM 1844 O O . ASP A 1 225 ? 8.358 -32.835 -3.462 1.00 86.94 225 ASP A O 1
ATOM 1848 N N . ARG A 1 226 ? 7.499 -32.837 -5.521 1.00 84.44 226 ARG A N 1
ATOM 1849 C CA . ARG A 1 226 ? 7.725 -34.276 -5.777 1.00 84.44 226 ARG A CA 1
ATOM 1850 C C . ARG A 1 226 ? 9.197 -34.716 -5.825 1.00 84.44 226 ARG A C 1
ATOM 1852 O O . ARG A 1 226 ? 9.458 -35.902 -6.008 1.00 84.44 226 ARG A O 1
ATOM 1859 N N . ARG A 1 227 ? 10.157 -33.786 -5.800 1.00 72.50 227 ARG A N 1
ATOM 1860 C CA . ARG A 1 227 ? 11.600 -34.101 -5.823 1.00 72.50 227 ARG A CA 1
ATOM 1861 C C . ARG A 1 227 ? 12.211 -34.206 -4.427 1.00 72.50 227 ARG A C 1
ATOM 1863 O O . ARG A 1 227 ? 13.378 -34.587 -4.344 1.00 72.50 227 ARG A O 1
ATOM 1870 N N . PHE A 1 228 ? 11.453 -33.849 -3.398 1.00 59.75 228 PHE A N 1
ATOM 1871 C CA . PHE A 1 228 ? 11.810 -33.943 -1.988 1.00 59.75 228 PHE A CA 1
ATOM 1872 C C . PHE A 1 228 ? 10.803 -34.847 -1.272 1.00 59.75 228 PHE A C 1
ATOM 1874 O O . PHE A 1 228 ? 11.164 -35.335 -0.183 1.00 59.75 228 PHE A O 1
#

Organism: NCBI:txid263852

Radius of gyration: 23.5 Å; chains: 1; bounding box: 58×54×54 Å

pLDDT: mean 89.47, std 11.88, range [46.56, 98.56]